Protein AF-A0A3N2QXR4-F1 (afdb_monomer_lite)

Radius of gyration: 21.29 Å; chains: 1; bounding box: 51×40×61 Å

Foldseek 3Di:
DVVVVVVVVVVVVVVVVVVVVPDPDPDDDDDDDDDDDDDDDDDPVVVVVVVVVVVVPPDDPDDQQDLVNLLVLLLVVLVVLQVVCVVVVDQLQPDDVVLLLLVLLLSLLLLCLSCPPRDPDNVSSLVSSLVNSCVRHVDDSVVSVVSVVCCVVDPLSVQSSNLSNVQNNCCVVPVGGDPCSGSNVSSVVPVVD

Structure (mmCIF, N/CA/C/O backbone):
data_AF-A0A3N2QXR4-F1
#
_entry.id   AF-A0A3N2QXR4-F1
#
loop_
_atom_site.group_PDB
_atom_site.id
_atom_site.type_symbol
_atom_site.label_atom_id
_atom_site.label_alt_id
_atom_site.label_comp_id
_atom_site.label_asym_id
_atom_site.label_entity_id
_atom_site.label_seq_id
_atom_site.pdbx_PDB_ins_code
_atom_site.Cartn_x
_atom_site.Cartn_y
_atom_site.Cartn_z
_atom_site.occupancy
_atom_site.B_iso_or_equiv
_atom_site.auth_seq_id
_atom_site.auth_comp_id
_atom_site.auth_asym_id
_atom_site.auth_atom_id
_atom_site.pdbx_PDB_model_num
ATOM 1 N N . MET A 1 1 ? -13.975 7.502 -42.876 1.00 53.41 1 MET A N 1
ATOM 2 C CA . MET A 1 1 ? -13.525 6.921 -41.587 1.00 53.41 1 MET A CA 1
ATOM 3 C C . MET A 1 1 ? -12.293 6.014 -41.746 1.00 53.41 1 MET A C 1
ATOM 5 O O . MET A 1 1 ? -12.058 5.154 -40.914 1.00 53.41 1 MET A O 1
ATOM 9 N N . GLU A 1 2 ? -11.464 6.200 -42.778 1.00 63.47 2 GLU A N 1
ATOM 10 C CA . GLU A 1 2 ? -10.334 5.287 -43.059 1.00 63.47 2 GLU A CA 1
ATOM 11 C C . GLU A 1 2 ? -8.999 5.829 -42.523 1.00 63.47 2 GLU A C 1
ATOM 13 O O . GLU A 1 2 ? -8.090 5.078 -42.179 1.00 63.47 2 GLU A O 1
ATOM 18 N N . ILE A 1 3 ? -8.915 7.152 -42.360 1.00 76.31 3 ILE A N 1
ATOM 19 C CA . ILE A 1 3 ? -7.717 7.861 -41.898 1.00 76.31 3 ILE A CA 1
ATOM 20 C C . ILE A 1 3 ? -7.434 7.553 -40.419 1.00 76.31 3 ILE A C 1
ATOM 22 O O . ILE A 1 3 ? -6.283 7.387 -40.028 1.00 76.31 3 ILE A O 1
ATOM 26 N N . SER A 1 4 ? -8.475 7.407 -39.592 1.00 74.69 4 SER A N 1
ATOM 27 C CA . SER A 1 4 ? -8.327 7.065 -38.172 1.00 74.69 4 SER A CA 1
ATOM 28 C C . SER A 1 4 ? -7.771 5.654 -37.968 1.00 74.69 4 SER A C 1
ATOM 30 O O . SER A 1 4 ? -6.918 5.459 -37.105 1.00 74.69 4 SER A O 1
ATOM 32 N N . LEU A 1 5 ? -8.196 4.689 -38.791 1.00 79.94 5 LEU A N 1
ATOM 33 C CA . LEU A 1 5 ? -7.686 3.317 -38.761 1.00 79.94 5 LEU A CA 1
ATOM 34 C C . LEU A 1 5 ? -6.211 3.269 -39.181 1.00 79.94 5 LEU A C 1
ATOM 36 O O . LEU A 1 5 ? -5.397 2.641 -38.504 1.00 79.94 5 LEU A O 1
ATOM 40 N N . ALA A 1 6 ? -5.853 3.985 -40.252 1.00 84.75 6 ALA A N 1
ATOM 41 C CA . ALA A 1 6 ? -4.475 4.059 -40.732 1.00 84.75 6 ALA A CA 1
ATOM 42 C C . ALA A 1 6 ? -3.525 4.655 -39.677 1.00 84.75 6 ALA A C 1
ATOM 44 O O . ALA A 1 6 ? -2.428 4.135 -39.461 1.00 84.75 6 ALA A O 1
ATOM 45 N N . VAL A 1 7 ? -3.965 5.696 -38.960 1.00 86.94 7 VAL A N 1
ATOM 46 C CA . VAL A 1 7 ? -3.189 6.309 -37.871 1.00 86.94 7 VAL A CA 1
ATOM 47 C C . VAL A 1 7 ? -3.004 5.339 -36.699 1.00 86.94 7 VAL A C 1
ATOM 49 O O . VAL A 1 7 ? -1.901 5.232 -36.163 1.00 86.94 7 VAL A O 1
ATOM 52 N N . LEU A 1 8 ? -4.044 4.587 -36.327 1.00 84.06 8 LEU A N 1
ATOM 53 C CA . LEU A 1 8 ? -3.977 3.606 -35.237 1.00 84.06 8 LEU A CA 1
ATOM 54 C C . LEU A 1 8 ? -3.021 2.450 -35.563 1.00 84.06 8 LEU A C 1
ATOM 56 O O . LEU A 1 8 ? -2.211 2.059 -34.719 1.00 84.06 8 LEU A O 1
ATOM 60 N N . LEU A 1 9 ? -3.057 1.956 -36.804 1.00 83.94 9 LEU A N 1
ATOM 61 C CA . LEU A 1 9 ? -2.146 0.914 -37.283 1.00 83.94 9 LEU A CA 1
ATOM 62 C C . LEU A 1 9 ? -0.692 1.397 -37.314 1.00 83.94 9 LEU A C 1
ATOM 64 O O . LEU A 1 9 ? 0.201 0.680 -36.857 1.00 83.94 9 LEU A O 1
ATOM 68 N N . ALA A 1 10 ? -0.449 2.627 -37.772 1.00 84.00 10 ALA A N 1
ATOM 69 C CA . ALA A 1 10 ? 0.888 3.218 -37.766 1.00 84.00 10 ALA A CA 1
ATOM 70 C C . ALA A 1 10 ? 1.441 3.371 -36.337 1.00 84.00 10 ALA A C 1
ATOM 72 O O . ALA A 1 10 ? 2.611 3.074 -36.080 1.00 84.00 10 ALA A O 1
ATOM 73 N N . LEU A 1 11 ? 0.593 3.771 -35.385 1.00 85.56 11 LEU A N 1
ATOM 74 C CA . LEU A 1 11 ? 0.984 3.963 -33.988 1.00 85.56 11 LEU A CA 1
ATOM 75 C C . LEU A 1 11 ? 1.298 2.627 -33.290 1.00 85.56 11 LEU A C 1
ATOM 77 O O . LEU A 1 11 ? 2.261 2.543 -32.521 1.00 85.56 11 LEU A O 1
ATOM 81 N N . MET A 1 12 ? 0.552 1.566 -33.615 1.00 81.38 12 MET A N 1
ATOM 82 C CA . MET A 1 12 ? 0.829 0.204 -33.141 1.00 81.38 12 MET A CA 1
ATOM 83 C C . MET A 1 12 ? 2.128 -0.361 -33.723 1.00 81.38 12 MET A C 1
ATOM 85 O O . MET A 1 12 ? 2.962 -0.875 -32.972 1.00 81.38 12 MET A O 1
ATOM 89 N N . ALA A 1 13 ? 2.352 -0.203 -35.030 1.00 84.06 13 ALA A N 1
ATOM 90 C CA . ALA A 1 13 ? 3.588 -0.638 -35.679 1.00 84.06 13 ALA A CA 1
ATOM 91 C C . ALA A 1 13 ? 4.817 0.080 -35.096 1.00 84.06 13 ALA A C 1
ATOM 93 O O . ALA A 1 13 ? 5.839 -0.549 -34.814 1.00 84.06 13 ALA A O 1
ATOM 94 N N . TYR A 1 14 ? 4.697 1.382 -34.823 1.00 85.94 14 TYR A N 1
ATOM 95 C CA . TYR A 1 14 ? 5.752 2.165 -34.183 1.00 85.94 14 TYR A CA 1
ATOM 96 C C . TYR A 1 14 ? 6.081 1.659 -32.766 1.00 85.94 14 TYR A C 1
ATOM 98 O O . TYR A 1 14 ? 7.253 1.495 -32.407 1.00 85.94 14 TYR A O 1
ATOM 106 N N . ARG A 1 15 ? 5.060 1.345 -31.956 1.00 78.62 15 ARG A N 1
ATOM 107 C CA . ARG A 1 15 ? 5.236 0.767 -30.609 1.00 78.62 15 ARG A CA 1
ATOM 108 C C . ARG A 1 15 ? 5.886 -0.619 -30.646 1.00 78.62 15 ARG A C 1
ATOM 110 O O . ARG A 1 15 ? 6.789 -0.881 -29.855 1.00 78.62 15 ARG A O 1
ATOM 117 N N . MET A 1 16 ? 5.494 -1.484 -31.580 1.00 78.44 16 MET A N 1
ATOM 118 C CA . MET A 1 16 ? 6.129 -2.797 -31.756 1.00 78.44 16 MET A CA 1
ATOM 119 C C . MET A 1 16 ? 7.592 -2.677 -32.195 1.00 78.44 16 MET A C 1
ATOM 121 O O . MET A 1 16 ? 8.461 -3.360 -31.653 1.00 78.44 16 MET A O 1
ATOM 125 N N . TYR A 1 17 ? 7.888 -1.767 -33.122 1.00 81.56 17 TYR A N 1
ATOM 126 C CA . TYR A 1 17 ? 9.243 -1.552 -33.627 1.00 81.56 17 TYR A CA 1
ATOM 127 C C . TYR A 1 17 ? 10.199 -1.013 -32.552 1.00 81.56 17 TYR A C 1
ATOM 129 O O . TYR A 1 17 ? 11.340 -1.463 -32.427 1.00 81.56 17 TYR A O 1
ATOM 137 N N . THR A 1 18 ? 9.719 -0.077 -31.733 1.00 72.38 18 THR A N 1
ATOM 138 C CA . THR A 1 18 ? 10.477 0.462 -30.593 1.00 72.38 18 THR A CA 1
ATOM 139 C C . THR A 1 18 ? 10.728 -0.597 -29.517 1.00 72.38 18 THR A C 1
ATOM 141 O O . THR A 1 18 ? 11.848 -0.695 -29.017 1.00 72.38 18 THR A O 1
ATOM 144 N N . LEU A 1 19 ? 9.743 -1.452 -29.221 1.00 62.94 19 LEU A N 1
ATOM 145 C CA . LEU A 1 19 ? 9.905 -2.576 -28.289 1.00 62.94 19 LEU A CA 1
ATOM 146 C C . LEU A 1 19 ? 10.890 -3.638 -28.801 1.00 62.94 19 LEU A C 1
ATOM 148 O O . LEU A 1 19 ? 11.679 -4.161 -28.014 1.00 62.94 19 LEU A O 1
ATOM 152 N N . ALA A 1 20 ? 10.890 -3.925 -30.106 1.00 68.00 20 ALA A N 1
ATOM 153 C CA . ALA A 1 20 ? 11.813 -4.883 -30.714 1.00 68.00 20 ALA A CA 1
ATOM 154 C C . ALA A 1 20 ? 13.271 -4.395 -30.676 1.00 68.00 20 ALA A C 1
ATOM 156 O O . ALA A 1 20 ? 14.179 -5.181 -30.413 1.00 68.00 20 ALA A O 1
ATOM 157 N N . ARG A 1 21 ? 13.508 -3.090 -30.870 1.00 63.44 21 ARG A N 1
ATOM 158 C CA . ARG A 1 21 ? 14.860 -2.505 -30.800 1.00 63.44 21 ARG A CA 1
ATOM 159 C C . ARG A 1 21 ? 15.403 -2.358 -29.377 1.00 63.44 21 ARG A C 1
ATOM 161 O O . ARG A 1 21 ? 16.616 -2.306 -29.204 1.00 63.44 21 ARG A O 1
ATOM 168 N N . LEU A 1 22 ? 14.535 -2.307 -28.366 1.00 56.00 22 LEU A N 1
ATOM 169 C CA . LEU A 1 22 ? 14.925 -2.173 -26.956 1.00 56.00 22 LEU A CA 1
ATOM 170 C C . LEU A 1 22 ? 15.213 -3.512 -26.255 1.00 56.00 22 LEU A C 1
ATOM 172 O O . LEU A 1 22 ? 15.551 -3.508 -25.073 1.00 56.00 22 LEU A O 1
ATOM 176 N N . ARG A 1 23 ? 15.132 -4.649 -26.961 1.00 45.97 23 ARG A N 1
ATOM 177 C CA . ARG A 1 23 ? 15.608 -5.950 -26.467 1.00 45.97 23 ARG A CA 1
ATOM 178 C C . ARG A 1 23 ? 16.915 -6.354 -27.163 1.00 45.97 23 ARG A C 1
ATOM 180 O O . ARG A 1 23 ? 16.882 -7.211 -28.045 1.00 45.97 23 ARG A O 1
ATOM 187 N N . PRO A 1 24 ? 18.083 -5.806 -26.783 1.00 46.03 24 PRO A N 1
ATOM 188 C CA . PRO A 1 24 ? 19.325 -6.502 -27.063 1.00 46.03 24 PRO A CA 1
ATOM 189 C C . PRO A 1 24 ? 19.300 -7.831 -26.298 1.00 46.03 24 PRO A C 1
ATOM 191 O O . PRO A 1 24 ? 19.202 -7.874 -25.071 1.00 46.03 24 PRO A O 1
ATOM 194 N N . PHE A 1 25 ? 19.316 -8.909 -27.075 1.00 44.41 25 PHE A N 1
ATOM 195 C CA . PHE A 1 25 ? 19.475 -10.299 -26.667 1.00 44.41 25 PHE A CA 1
ATOM 196 C C . PHE A 1 25 ? 20.562 -10.403 -25.586 1.00 44.41 25 PHE A C 1
ATOM 198 O O . PHE A 1 25 ? 21.741 -10.178 -25.863 1.00 44.41 25 PHE A O 1
ATOM 205 N N . ARG A 1 26 ? 20.184 -10.708 -24.340 1.00 39.56 26 ARG A N 1
ATOM 206 C CA . ARG A 1 26 ? 21.158 -11.029 -23.294 1.00 39.56 26 ARG A CA 1
ATOM 207 C C . ARG A 1 26 ? 21.341 -12.538 -23.292 1.00 39.56 26 ARG A C 1
ATOM 209 O O . ARG A 1 26 ? 20.518 -13.281 -22.767 1.00 39.56 26 ARG A O 1
ATOM 216 N N . SER A 1 27 ? 22.393 -12.941 -23.992 1.00 38.53 27 SER A N 1
ATOM 217 C CA . SER A 1 27 ? 22.832 -14.311 -24.193 1.00 38.53 27 SER A CA 1
ATOM 218 C C . SER A 1 27 ? 23.030 -15.067 -22.882 1.00 38.53 27 SER A C 1
ATOM 220 O O . SER A 1 27 ? 23.567 -14.545 -21.906 1.00 38.53 27 SER A O 1
ATOM 222 N N . THR A 1 28 ? 22.597 -16.322 -22.929 1.00 48.00 28 THR A N 1
ATOM 223 C CA . THR A 1 28 ? 22.905 -17.462 -22.068 1.00 48.00 28 THR A CA 1
ATOM 224 C C . THR A 1 28 ? 24.301 -17.391 -21.441 1.00 48.00 28 THR A C 1
ATOM 226 O O . THR A 1 28 ? 25.295 -17.342 -22.162 1.00 48.00 28 THR A O 1
ATOM 229 N N . SER A 1 29 ? 24.387 -17.457 -20.109 1.00 37.06 29 SER A N 1
ATOM 230 C CA . SER A 1 29 ? 25.634 -17.779 -19.407 1.00 37.06 29 SER A CA 1
ATOM 231 C C . SER A 1 29 ? 25.517 -19.175 -18.815 1.00 37.06 29 SER A C 1
ATOM 233 O O . SER A 1 29 ? 24.606 -19.451 -18.036 1.00 37.06 29 SER A O 1
ATOM 235 N N . ALA A 1 30 ? 26.442 -20.037 -19.227 1.00 36.53 30 ALA A N 1
ATOM 236 C CA . ALA A 1 30 ? 26.610 -21.405 -18.773 1.00 36.53 30 ALA A CA 1
ATOM 237 C C . ALA A 1 30 ? 26.889 -21.478 -17.263 1.00 36.53 30 ALA A C 1
ATOM 239 O O . ALA A 1 30 ? 27.565 -20.620 -16.695 1.00 36.53 30 ALA A O 1
ATOM 240 N N . PHE A 1 31 ? 26.374 -22.535 -16.641 1.00 35.88 31 PHE A N 1
ATOM 241 C CA . PHE A 1 31 ? 26.586 -22.909 -15.249 1.00 35.88 31 PHE A CA 1
ATOM 242 C C . PHE A 1 31 ? 27.345 -24.235 -15.218 1.00 35.88 31 PHE A C 1
ATOM 244 O O . PHE A 1 31 ? 26.881 -25.169 -15.861 1.0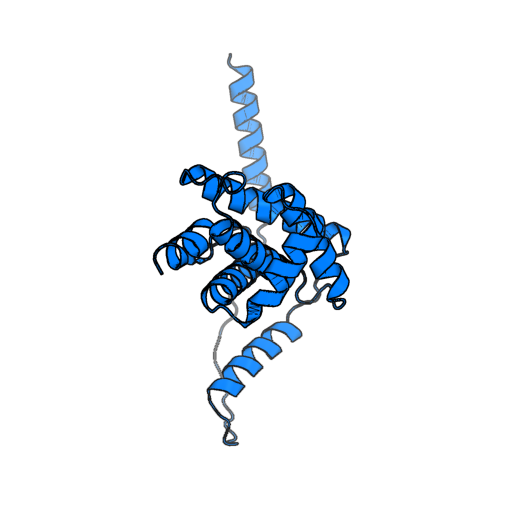0 35.88 31 PHE A O 1
ATOM 251 N N . THR A 1 32 ? 28.455 -24.315 -14.473 1.00 36.59 32 THR A N 1
ATOM 252 C CA . THR A 1 32 ? 28.943 -25.521 -13.756 1.00 36.59 32 THR A CA 1
ATOM 253 C C . THR A 1 32 ? 30.141 -25.158 -12.846 1.00 36.59 32 THR A C 1
ATOM 255 O O . THR A 1 32 ? 30.751 -24.114 -13.072 1.00 36.59 32 THR A O 1
ATOM 258 N N . PRO A 1 33 ? 30.446 -25.940 -11.785 1.00 59.62 33 PRO A N 1
ATOM 259 C CA . PRO A 1 33 ? 30.520 -25.436 -10.409 1.00 59.62 33 PRO A CA 1
ATOM 260 C C . PRO A 1 33 ? 31.888 -25.640 -9.724 1.00 59.62 33 PRO A C 1
ATOM 262 O O . PRO A 1 33 ? 32.739 -26.363 -10.230 1.00 59.62 33 PRO A O 1
ATOM 265 N N . ALA A 1 34 ? 32.063 -25.078 -8.521 1.00 32.38 34 ALA A N 1
ATOM 266 C CA . ALA A 1 34 ? 32.995 -25.611 -7.523 1.00 32.38 34 ALA A CA 1
ATOM 267 C C . ALA A 1 34 ? 32.572 -25.215 -6.097 1.00 32.38 34 ALA A C 1
ATOM 269 O O . ALA A 1 34 ? 32.422 -24.042 -5.765 1.00 32.38 34 ALA A O 1
ATOM 270 N N . SER A 1 35 ? 32.367 -26.246 -5.287 1.00 41.47 35 SER A N 1
ATOM 271 C CA . SER A 1 35 ? 32.039 -26.282 -3.865 1.00 41.47 35 SER A CA 1
ATOM 272 C C . SER A 1 35 ? 33.265 -26.057 -2.978 1.00 41.47 35 SER A C 1
ATOM 274 O O . SER A 1 35 ? 34.291 -26.686 -3.221 1.00 41.47 35 SER A O 1
ATOM 276 N N . VAL A 1 36 ? 33.122 -25.291 -1.889 1.00 37.19 36 VAL A N 1
ATOM 277 C CA . VAL A 1 36 ? 33.859 -25.539 -0.637 1.00 37.19 36 VAL A CA 1
ATOM 278 C C . VAL A 1 36 ? 32.924 -25.281 0.541 1.00 37.19 36 VAL A C 1
ATOM 280 O O . VAL A 1 36 ? 32.490 -24.160 0.794 1.00 37.19 36 VAL A O 1
ATOM 283 N N . GLU A 1 37 ? 32.616 -26.372 1.223 1.00 40.16 37 GLU A N 1
ATOM 284 C CA . GLU A 1 37 ? 31.912 -26.472 2.490 1.00 40.16 37 GLU A CA 1
ATOM 285 C C . GLU A 1 37 ? 32.909 -26.162 3.619 1.00 40.16 37 GLU A C 1
ATOM 287 O O . GLU A 1 37 ? 33.974 -26.777 3.695 1.00 40.16 37 GLU A O 1
ATOM 292 N N . LEU A 1 38 ? 32.589 -25.210 4.499 1.00 34.94 38 LEU A N 1
ATOM 293 C CA . LEU A 1 38 ? 33.219 -25.133 5.815 1.00 34.94 38 LEU A CA 1
ATOM 294 C C . LEU A 1 38 ? 32.142 -24.845 6.859 1.00 34.94 38 LEU A C 1
ATOM 296 O O . LEU A 1 38 ? 31.578 -23.755 6.931 1.00 34.94 38 LEU A O 1
ATOM 300 N N . ALA A 1 39 ? 31.841 -25.887 7.628 1.00 41.41 39 ALA A N 1
ATOM 301 C CA . ALA A 1 39 ? 30.820 -25.923 8.653 1.00 41.41 39 ALA A CA 1
ATOM 302 C C . ALA A 1 39 ? 31.100 -24.918 9.782 1.00 41.41 39 ALA A C 1
ATOM 304 O O . ALA A 1 39 ? 32.097 -25.020 10.498 1.00 41.41 39 ALA A O 1
ATOM 305 N N . ALA A 1 40 ? 30.155 -24.007 9.997 1.00 36.72 40 ALA A N 1
ATOM 306 C CA . ALA A 1 40 ? 29.928 -23.361 11.280 1.00 36.72 40 ALA A CA 1
ATOM 307 C C . ALA A 1 40 ? 28.417 -23.377 11.522 1.00 36.72 40 ALA A C 1
ATOM 309 O O . ALA A 1 40 ? 27.654 -22.799 10.754 1.00 36.72 40 ALA A O 1
ATOM 310 N N . ALA A 1 41 ? 27.994 -24.109 12.553 1.00 49.72 41 ALA A N 1
ATOM 311 C CA . ALA A 1 41 ? 26.598 -24.302 12.918 1.00 49.72 41 ALA A CA 1
ATOM 312 C C . ALA A 1 41 ? 25.848 -22.962 12.974 1.00 49.72 41 ALA A C 1
ATOM 314 O O . ALA A 1 41 ? 26.167 -22.103 13.799 1.00 49.72 41 ALA A O 1
ATOM 315 N N . SER A 1 42 ? 24.858 -22.776 12.100 1.00 38.56 42 SER A N 1
ATOM 316 C CA . SER A 1 42 ? 24.035 -21.574 12.102 1.00 38.56 42 SER A CA 1
ATOM 317 C C . SER A 1 42 ? 22.579 -21.907 11.765 1.00 38.56 42 SER A C 1
ATOM 319 O O . SER A 1 42 ? 22.274 -22.815 10.999 1.00 38.56 42 SER A O 1
ATOM 321 N N . PHE A 1 43 ? 21.668 -21.269 12.496 1.00 45.06 43 PHE A N 1
ATOM 322 C CA . PHE A 1 43 ? 20.251 -21.609 12.543 1.00 45.06 43 PHE A CA 1
ATOM 323 C C . PHE A 1 43 ? 19.551 -21.276 11.208 1.00 45.06 43 PHE A C 1
ATOM 325 O O . PHE A 1 43 ? 19.752 -20.174 10.689 1.00 45.06 43 PHE A O 1
ATOM 332 N N . PRO A 1 44 ? 18.636 -22.129 10.702 1.00 49.53 44 PRO A N 1
ATOM 333 C CA . PRO A 1 44 ? 18.035 -21.975 9.368 1.00 49.53 44 PRO A CA 1
ATOM 334 C C . PRO A 1 44 ? 17.211 -20.684 9.187 1.00 49.53 44 PRO A C 1
ATOM 336 O O . PRO A 1 44 ? 17.030 -20.207 8.070 1.00 49.53 44 PRO A O 1
ATOM 339 N N . ALA A 1 45 ? 16.749 -20.062 10.277 1.00 48.88 45 ALA A N 1
ATOM 340 C CA . ALA A 1 45 ? 16.054 -18.773 10.234 1.00 48.88 45 ALA A CA 1
ATOM 341 C C . ALA A 1 45 ? 17.003 -17.569 10.028 1.00 48.88 45 ALA A C 1
ATOM 343 O O . ALA A 1 45 ? 16.612 -16.550 9.455 1.00 48.88 45 ALA A O 1
ATOM 344 N N . ALA A 1 46 ? 18.260 -17.673 10.470 1.00 50.41 46 ALA A N 1
ATOM 345 C CA . ALA A 1 46 ? 19.236 -16.589 10.376 1.00 50.41 46 ALA A CA 1
ATOM 346 C C . ALA A 1 46 ? 19.904 -16.534 8.991 1.00 50.41 46 ALA A C 1
ATOM 348 O O . ALA A 1 46 ? 20.133 -15.442 8.467 1.00 50.41 46 ALA A O 1
ATOM 349 N N . GLU A 1 47 ? 20.146 -17.688 8.362 1.00 46.94 47 GLU A N 1
ATOM 350 C CA . GLU A 1 47 ? 20.695 -17.775 6.999 1.00 46.94 47 GLU A CA 1
ATOM 351 C C . GLU A 1 47 ? 19.712 -17.267 5.941 1.00 46.94 47 GLU A C 1
ATOM 353 O O . GLU A 1 47 ? 20.100 -16.460 5.098 1.00 46.94 47 GLU A O 1
ATOM 358 N N . ALA A 1 48 ? 18.419 -17.596 6.053 1.00 54.34 48 ALA A N 1
ATOM 359 C CA . ALA A 1 48 ? 17.391 -17.065 5.151 1.00 54.34 48 ALA A CA 1
ATOM 360 C C . ALA A 1 48 ? 17.316 -15.524 5.183 1.00 54.34 48 ALA A C 1
ATOM 362 O O . ALA A 1 48 ? 17.109 -14.874 4.155 1.00 54.34 48 ALA A O 1
ATOM 363 N N . THR A 1 49 ? 17.545 -14.930 6.359 1.00 55.97 49 THR A N 1
ATOM 364 C CA . THR A 1 49 ? 17.557 -13.472 6.547 1.00 55.97 49 THR A CA 1
ATOM 365 C C . THR A 1 49 ? 18.849 -12.846 6.006 1.00 55.97 49 THR A C 1
ATOM 367 O O . THR A 1 49 ? 18.823 -11.760 5.422 1.00 55.97 49 THR A O 1
ATOM 370 N N . ARG A 1 50 ? 19.988 -13.539 6.139 1.00 50.25 50 ARG A N 1
ATOM 371 C CA . ARG A 1 50 ? 21.303 -13.076 5.669 1.00 50.25 50 ARG A CA 1
ATOM 372 C C . ARG A 1 50 ? 21.442 -13.148 4.147 1.00 50.25 50 ARG A C 1
ATOM 374 O O . ARG A 1 50 ? 21.953 -12.198 3.555 1.00 50.25 50 ARG A O 1
ATOM 381 N N . ASP A 1 51 ? 20.908 -14.190 3.517 1.00 47.00 51 ASP A N 1
ATOM 382 C CA . ASP A 1 51 ? 20.878 -14.336 2.056 1.00 47.00 51 ASP A CA 1
ATOM 383 C C . ASP A 1 51 ? 19.886 -13.377 1.386 1.00 47.00 51 ASP A C 1
ATOM 385 O O . ASP A 1 51 ? 20.100 -12.948 0.247 1.00 47.00 51 ASP A O 1
ATOM 389 N N . ALA A 1 52 ? 18.813 -12.990 2.085 1.00 56.31 52 ALA A N 1
ATOM 390 C CA . ALA A 1 52 ? 17.961 -11.880 1.664 1.00 56.31 52 ALA A CA 1
ATOM 391 C C . ALA A 1 52 ? 18.729 -10.547 1.737 1.00 56.31 52 ALA A C 1
ATOM 393 O O . ALA A 1 52 ? 18.714 -9.768 0.784 1.00 56.31 52 ALA A O 1
ATOM 394 N N . TYR A 1 53 ? 19.485 -10.317 2.814 1.00 51.84 53 TYR A N 1
ATOM 395 C CA . TYR A 1 53 ? 20.266 -9.093 3.011 1.00 51.84 53 TYR A CA 1
ATOM 396 C C . TYR A 1 53 ? 21.455 -8.963 2.036 1.00 51.84 53 TYR A C 1
ATOM 398 O O . TYR A 1 53 ? 21.745 -7.868 1.550 1.00 51.84 53 TYR A O 1
ATOM 406 N N . GLN A 1 54 ? 22.134 -10.064 1.694 1.00 48.06 54 GLN A N 1
ATOM 407 C CA . GLN A 1 54 ? 23.270 -10.058 0.758 1.00 48.06 54 GLN A CA 1
ATOM 408 C C . GLN A 1 54 ? 22.845 -9.928 -0.712 1.00 48.06 54 GLN A C 1
ATOM 410 O O . GLN A 1 54 ? 23.534 -9.268 -1.494 1.00 48.06 54 GLN A O 1
ATOM 415 N N . ARG A 1 55 ? 21.671 -10.450 -1.094 1.00 54.53 55 ARG A N 1
ATOM 416 C CA . ARG A 1 55 ? 21.092 -10.179 -2.425 1.00 54.53 55 ARG A CA 1
ATOM 417 C C . ARG A 1 55 ? 20.678 -8.713 -2.605 1.00 54.53 55 ARG A C 1
ATOM 419 O O . ARG A 1 55 ? 20.702 -8.213 -3.729 1.00 54.53 55 ARG A O 1
ATOM 426 N N . VAL A 1 56 ? 20.373 -8.003 -1.517 1.00 54.91 56 VAL A N 1
ATOM 427 C CA . VAL A 1 56 ? 20.053 -6.564 -1.523 1.00 54.91 56 VAL A CA 1
ATOM 428 C C . VAL A 1 56 ? 21.299 -5.690 -1.717 1.00 54.91 56 VAL A C 1
ATOM 430 O O . VAL A 1 56 ? 21.220 -4.658 -2.384 1.00 54.91 56 VAL A O 1
ATOM 433 N N . THR A 1 57 ? 22.462 -6.090 -1.196 1.00 47.84 57 THR A N 1
ATOM 434 C CA . THR A 1 57 ? 23.677 -5.254 -1.232 1.00 47.84 57 THR A CA 1
ATOM 435 C C . THR A 1 57 ? 24.519 -5.413 -2.500 1.00 47.84 57 THR A C 1
ATOM 437 O O . THR A 1 57 ? 25.167 -4.451 -2.907 1.00 47.84 57 THR A O 1
ATOM 440 N N . ALA A 1 58 ? 24.488 -6.570 -3.170 1.00 44.56 58 ALA A N 1
ATOM 441 C CA . ALA A 1 58 ? 25.362 -6.833 -4.321 1.00 44.56 58 ALA A CA 1
ATOM 442 C C . ALA A 1 58 ? 24.832 -6.326 -5.685 1.00 44.56 58 ALA A C 1
ATOM 444 O O . ALA A 1 58 ? 25.589 -6.268 -6.651 1.00 44.56 58 ALA A O 1
ATOM 445 N N . GLY A 1 59 ? 23.547 -5.959 -5.799 1.00 45.47 59 GLY A N 1
ATOM 446 C CA . GLY A 1 59 ? 22.896 -5.765 -7.106 1.00 45.47 59 GLY A CA 1
ATOM 447 C C . GLY A 1 59 ? 22.490 -4.342 -7.503 1.00 45.47 59 GLY A C 1
ATOM 448 O O . GLY A 1 59 ? 21.997 -4.158 -8.615 1.00 45.47 59 GLY A O 1
ATOM 449 N N . GLN A 1 60 ? 22.622 -3.329 -6.644 1.00 45.78 60 GLN A N 1
ATOM 450 C CA . GLN A 1 60 ? 21.909 -2.063 -6.865 1.00 45.78 60 GLN A CA 1
ATOM 451 C C . GLN A 1 60 ? 22.815 -0.834 -6.890 1.00 45.78 60 GLN A C 1
ATOM 453 O O . GLN A 1 60 ? 22.843 -0.025 -5.969 1.00 45.78 60 GLN A O 1
ATOM 458 N N . SER A 1 61 ? 23.400 -0.586 -8.063 1.00 42.06 61 SER A N 1
ATOM 459 C CA . SER A 1 61 ? 23.552 0.790 -8.552 1.00 42.06 61 SER A CA 1
ATOM 460 C C . SER A 1 61 ? 22.159 1.338 -8.918 1.00 42.06 61 SER A C 1
ATOM 462 O O . SER A 1 61 ? 21.831 1.555 -10.085 1.00 42.06 61 SER A O 1
ATOM 464 N N . ARG A 1 62 ? 21.262 1.461 -7.927 1.00 53.00 62 ARG A N 1
ATOM 465 C CA . ARG A 1 62 ? 19.950 2.087 -8.115 1.00 53.00 62 ARG A CA 1
ATOM 466 C C . ARG A 1 62 ? 20.067 3.566 -7.770 1.00 53.00 62 ARG A C 1
ATOM 468 O O . ARG A 1 62 ? 20.405 3.948 -6.653 1.00 53.00 62 ARG A O 1
ATOM 475 N N . LYS A 1 63 ? 19.779 4.387 -8.777 1.00 52.47 63 LYS A N 1
ATOM 476 C CA . LYS A 1 63 ? 19.559 5.837 -8.720 1.00 52.47 63 LYS A CA 1
ATOM 477 C C . LYS A 1 63 ? 18.863 6.212 -7.399 1.00 52.47 63 LYS A C 1
ATOM 479 O O . LYS A 1 63 ? 17.803 5.668 -7.112 1.00 52.47 63 LYS A O 1
ATOM 484 N N . ARG A 1 64 ? 19.444 7.120 -6.599 1.00 54.03 64 ARG A N 1
ATOM 485 C CA . ARG A 1 64 ? 18.794 7.654 -5.384 1.00 54.03 64 ARG A CA 1
ATOM 486 C C . ARG A 1 64 ? 17.422 8.228 -5.759 1.00 54.03 64 ARG A C 1
ATOM 488 O O . ARG A 1 64 ? 17.361 9.284 -6.389 1.00 54.03 64 ARG A O 1
ATOM 495 N N . VAL A 1 65 ? 16.347 7.540 -5.383 1.00 58.44 65 VAL A N 1
ATOM 496 C CA . VAL A 1 65 ? 14.967 8.026 -5.513 1.00 58.44 65 VAL A CA 1
ATOM 497 C C . VAL A 1 65 ? 14.799 9.196 -4.536 1.00 58.44 65 VAL A C 1
ATOM 499 O O . VAL A 1 65 ? 15.104 9.071 -3.350 1.00 58.44 65 VAL A O 1
ATOM 502 N N . ARG A 1 66 ? 14.404 10.374 -5.036 1.00 61.22 66 ARG A N 1
ATOM 503 C CA . ARG A 1 66 ? 14.133 11.558 -4.194 1.00 61.22 66 ARG A CA 1
ATOM 504 C C . ARG A 1 66 ? 12.787 11.383 -3.475 1.00 61.22 66 ARG A C 1
ATOM 506 O O . ARG A 1 66 ? 11.913 10.702 -3.988 1.00 61.22 66 ARG A O 1
ATOM 513 N N . ALA A 1 67 ? 12.569 12.048 -2.339 1.00 59.94 67 ALA A N 1
ATOM 514 C CA . ALA A 1 67 ? 11.301 11.959 -1.594 1.00 59.94 67 ALA A CA 1
ATOM 515 C C . ALA A 1 67 ? 10.050 12.277 -2.453 1.00 59.94 67 ALA A C 1
ATOM 517 O O . ALA A 1 67 ? 9.041 11.588 -2.350 1.00 59.94 67 ALA A O 1
ATOM 518 N N . ASN A 1 68 ? 10.132 13.243 -3.378 1.00 62.38 68 ASN A N 1
ATOM 519 C CA . ASN A 1 68 ? 9.035 13.537 -4.318 1.00 62.38 68 ASN A CA 1
ATOM 520 C C . ASN A 1 68 ? 8.739 12.375 -5.282 1.00 62.38 68 ASN A C 1
ATOM 522 O O . ASN A 1 68 ? 7.605 12.193 -5.718 1.00 62.38 68 ASN A O 1
ATOM 526 N N . ASP A 1 69 ? 9.756 11.583 -5.608 1.00 83.31 69 ASP A N 1
ATOM 527 C CA . ASP A 1 69 ? 9.631 10.391 -6.441 1.00 83.31 69 ASP A CA 1
ATOM 528 C C . ASP A 1 69 ? 8.988 9.245 -5.632 1.00 83.31 69 ASP A C 1
ATOM 530 O O . ASP A 1 69 ? 8.140 8.539 -6.163 1.00 83.31 69 ASP A O 1
ATOM 534 N N . LEU A 1 70 ? 9.245 9.147 -4.315 1.00 87.88 70 LEU A N 1
ATOM 535 C CA . LEU A 1 70 ? 8.523 8.222 -3.424 1.00 87.88 70 LEU A CA 1
ATOM 536 C C . LEU A 1 70 ? 7.023 8.533 -3.365 1.00 87.88 70 LEU A C 1
ATOM 538 O O . LEU A 1 70 ? 6.215 7.636 -3.582 1.00 87.88 70 LEU A O 1
ATOM 542 N N . VAL A 1 71 ? 6.643 9.792 -3.115 1.00 90.06 71 VAL A N 1
ATOM 543 C CA . VAL A 1 71 ? 5.222 10.194 -3.089 1.00 90.06 71 VAL A CA 1
ATOM 544 C C . VAL A 1 71 ? 4.556 9.888 -4.430 1.00 90.06 71 VAL A C 1
ATOM 546 O O . VAL A 1 71 ? 3.461 9.335 -4.465 1.00 90.06 71 VAL A O 1
ATOM 549 N N . THR A 1 72 ? 5.238 10.186 -5.539 1.00 91.06 72 THR A N 1
ATOM 550 C CA . THR A 1 72 ? 4.723 9.915 -6.889 1.00 91.06 72 THR A CA 1
ATOM 551 C C . THR A 1 72 ? 4.540 8.416 -7.129 1.00 91.06 72 THR A C 1
ATOM 553 O O . THR A 1 72 ? 3.481 7.989 -7.585 1.00 91.06 72 THR A O 1
ATOM 556 N N . GLN A 1 73 ? 5.538 7.596 -6.793 1.00 91.56 73 GLN A N 1
ATOM 557 C CA . GLN A 1 73 ? 5.462 6.141 -6.932 1.00 91.56 73 GLN A CA 1
ATOM 558 C C . GLN A 1 73 ? 4.363 5.546 -6.056 1.00 91.56 73 GLN A C 1
ATOM 560 O O . GLN A 1 73 ? 3.601 4.706 -6.532 1.00 91.56 73 GLN A O 1
ATOM 565 N N . LEU A 1 74 ? 4.244 6.015 -4.814 1.00 93.25 74 LEU A N 1
ATOM 566 C CA . LEU A 1 74 ? 3.210 5.570 -3.892 1.00 93.25 74 LEU A CA 1
ATOM 567 C C . LEU A 1 74 ? 1.817 5.971 -4.381 1.00 93.25 74 LEU A C 1
ATOM 569 O O . LEU A 1 74 ? 0.893 5.175 -4.268 1.00 93.25 74 LEU A O 1
ATOM 573 N N . HIS A 1 75 ? 1.668 7.154 -4.979 1.00 93.56 75 HIS A N 1
ATOM 574 C CA . HIS A 1 75 ? 0.408 7.591 -5.577 1.00 93.56 75 HIS A CA 1
ATOM 575 C C . HIS A 1 75 ? 0.022 6.743 -6.800 1.00 93.56 75 HIS A C 1
ATOM 577 O O . HIS A 1 75 ? -1.135 6.361 -6.954 1.00 93.56 75 HIS A O 1
ATOM 583 N N . ILE A 1 76 ? 0.985 6.387 -7.658 1.00 93.44 76 ILE A N 1
ATOM 584 C CA . ILE A 1 76 ? 0.732 5.472 -8.783 1.00 93.44 76 ILE A CA 1
ATOM 585 C C . ILE A 1 76 ? 0.311 4.102 -8.247 1.00 93.44 76 ILE A C 1
ATOM 587 O O . ILE A 1 76 ? -0.712 3.562 -8.665 1.00 93.44 76 ILE A O 1
ATOM 591 N N . PHE A 1 77 ? 1.068 3.560 -7.296 1.00 94.62 77 PHE A N 1
ATOM 592 C CA . PHE A 1 77 ? 0.773 2.274 -6.680 1.00 94.62 77 PHE A CA 1
ATOM 593 C C . PHE A 1 77 ? -0.616 2.265 -6.025 1.00 94.62 77 PHE A C 1
ATOM 595 O O . PHE A 1 77 ? -1.422 1.375 -6.303 1.00 94.62 77 PHE A O 1
ATOM 602 N N . SER A 1 78 ? -0.940 3.286 -5.228 1.00 93.88 78 SER A N 1
ATOM 603 C CA . SER A 1 78 ? -2.244 3.396 -4.579 1.00 93.88 78 SER A CA 1
ATOM 604 C C . SER A 1 78 ? -3.372 3.553 -5.591 1.00 93.88 78 SER A C 1
ATOM 606 O O . SER A 1 78 ? -4.405 2.913 -5.432 1.00 93.88 78 SER A O 1
ATOM 608 N N . SER A 1 79 ? -3.177 4.304 -6.678 1.00 93.50 79 SER A N 1
ATOM 609 C CA . SER A 1 79 ? -4.192 4.445 -7.727 1.00 93.50 79 SER A CA 1
ATOM 610 C C . SER A 1 79 ? -4.550 3.103 -8.380 1.00 93.50 79 SER A C 1
ATOM 612 O O . SER A 1 79 ? -5.729 2.836 -8.619 1.00 93.50 79 SER A O 1
ATOM 614 N N . ILE A 1 80 ? -3.559 2.231 -8.599 1.00 93.38 80 ILE A N 1
ATOM 615 C CA . ILE A 1 80 ? -3.754 0.884 -9.149 1.00 93.38 80 ILE A CA 1
ATOM 616 C C . ILE A 1 80 ? -4.528 0.027 -8.148 1.00 93.38 80 ILE A C 1
ATOM 618 O O . ILE A 1 80 ? -5.567 -0.525 -8.498 1.00 93.38 80 ILE A O 1
ATOM 622 N N . GLN A 1 81 ? -4.071 -0.023 -6.894 1.00 95.06 81 GLN A N 1
ATOM 623 C CA . GLN A 1 81 ? -4.702 -0.837 -5.852 1.00 95.06 81 GLN A CA 1
ATOM 624 C C . GLN A 1 81 ? -6.132 -0.381 -5.539 1.00 95.06 81 GLN A C 1
ATOM 626 O O . GLN A 1 81 ? -7.033 -1.200 -5.413 1.00 95.06 81 GLN A O 1
ATOM 631 N N . LEU A 1 82 ? -6.389 0.926 -5.484 1.00 93.56 82 LEU A N 1
ATOM 632 C CA . LEU A 1 82 ? -7.740 1.457 -5.298 1.00 93.56 82 LEU A CA 1
ATOM 633 C C . LEU A 1 82 ? -8.647 1.152 -6.492 1.00 93.56 82 LEU A C 1
ATOM 635 O O . LEU A 1 82 ? -9.845 0.952 -6.312 1.00 93.56 82 LEU A O 1
ATOM 639 N N . THR A 1 83 ? -8.102 1.146 -7.709 1.00 93.31 83 THR A N 1
ATOM 640 C CA . THR A 1 83 ? -8.869 0.774 -8.905 1.00 93.31 83 THR A CA 1
ATOM 641 C C . THR A 1 83 ? -9.239 -0.701 -8.876 1.00 93.31 83 THR A C 1
ATOM 643 O O . THR A 1 83 ? -10.390 -1.025 -9.147 1.00 93.31 83 THR A O 1
ATOM 646 N N . ASP A 1 84 ? -8.308 -1.564 -8.480 1.00 92.38 84 ASP A N 1
ATOM 647 C CA . ASP A 1 84 ? -8.545 -2.996 -8.302 1.00 92.38 84 ASP A CA 1
ATOM 648 C C . ASP A 1 84 ? 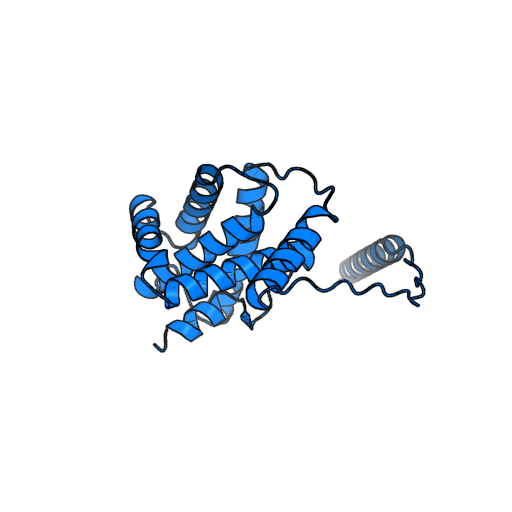-9.612 -3.276 -7.232 1.00 92.38 84 ASP A C 1
ATOM 650 O O . ASP A 1 84 ? -10.587 -3.985 -7.474 1.00 92.38 84 ASP A O 1
ATOM 654 N N . VAL A 1 85 ? -9.517 -2.619 -6.077 1.00 91.81 85 VAL A N 1
ATOM 655 C CA . VAL A 1 85 ? -10.510 -2.748 -5.001 1.00 91.81 85 VAL A CA 1
ATOM 656 C C . VAL A 1 85 ? -11.904 -2.283 -5.452 1.00 91.81 85 VAL A C 1
ATOM 658 O O . VAL A 1 85 ? -12.895 -2.959 -5.174 1.00 91.81 85 VAL A O 1
ATOM 661 N N . ARG A 1 86 ? -11.988 -1.187 -6.222 1.00 93.19 86 ARG A N 1
ATOM 662 C CA . ARG A 1 86 ? -13.255 -0.728 -6.822 1.00 93.19 86 ARG A CA 1
ATOM 663 C C . ARG A 1 86 ? -13.788 -1.686 -7.883 1.00 93.19 86 ARG A C 1
ATOM 665 O O . ARG A 1 86 ? -15.000 -1.855 -7.973 1.00 93.19 86 ARG A O 1
ATOM 672 N N . HIS A 1 87 ? -12.915 -2.306 -8.675 1.00 92.12 87 HIS A N 1
ATOM 673 C CA . HIS A 1 87 ? -13.309 -3.313 -9.661 1.00 92.12 87 HIS A CA 1
ATOM 674 C C . HIS A 1 87 ? -13.979 -4.521 -8.987 1.00 92.12 87 HIS A C 1
ATOM 676 O O . HIS A 1 87 ? -14.931 -5.080 -9.524 1.00 92.12 87 HIS A O 1
ATOM 682 N N . HIS A 1 88 ? -13.553 -4.854 -7.769 1.00 89.19 88 HIS A N 1
ATOM 683 C CA . HIS A 1 88 ? -14.172 -5.879 -6.928 1.00 89.19 88 HIS A CA 1
ATOM 684 C C . HIS A 1 88 ? -15.370 -5.373 -6.095 1.00 89.19 88 HIS A C 1
ATOM 686 O O . HIS A 1 88 ? -15.867 -6.086 -5.227 1.00 89.19 88 HIS A O 1
ATOM 692 N N . GLY A 1 89 ? -15.860 -4.154 -6.349 1.00 88.44 89 GLY A N 1
ATOM 693 C CA . GLY A 1 89 ? -17.070 -3.609 -5.725 1.00 88.44 89 GLY A CA 1
ATOM 694 C C . GLY A 1 89 ? -16.880 -3.020 -4.324 1.00 88.44 89 GLY A C 1
ATOM 695 O O . GLY A 1 89 ? -17.870 -2.685 -3.676 1.00 88.44 89 GLY A O 1
ATOM 696 N N . LEU A 1 90 ? -15.641 -2.863 -3.848 1.00 88.00 90 LEU A N 1
ATOM 697 C CA . LEU A 1 90 ? -15.356 -2.262 -2.546 1.00 88.00 90 LEU A CA 1
ATOM 698 C C . LEU A 1 90 ? -14.922 -0.795 -2.708 1.00 88.00 90 LEU A C 1
ATOM 700 O O . LEU A 1 90 ? -13.978 -0.473 -3.430 1.00 88.00 90 LEU A O 1
ATOM 704 N N . THR A 1 91 ? -15.585 0.115 -1.994 1.00 89.69 91 THR A N 1
ATOM 705 C CA . THR A 1 91 ? -15.232 1.544 -1.974 1.00 89.69 91 THR A CA 1
ATOM 706 C C . THR A 1 91 ? -14.652 1.910 -0.614 1.00 89.69 91 THR A C 1
ATOM 708 O O . THR A 1 91 ? -15.380 2.064 0.360 1.00 89.69 91 THR A O 1
ATOM 711 N N . LEU A 1 92 ? -13.328 2.079 -0.533 1.00 87.12 92 LEU A N 1
ATOM 712 C CA . LEU A 1 92 ? -12.641 2.299 0.751 1.00 87.12 92 LEU A CA 1
ATOM 713 C C . LEU A 1 92 ? -12.952 3.638 1.426 1.00 87.12 92 LEU A C 1
ATOM 715 O O . LEU A 1 92 ? -12.773 3.754 2.635 1.00 87.12 92 LEU A O 1
ATOM 719 N N . ARG A 1 93 ? -13.432 4.636 0.678 1.00 87.81 93 ARG A N 1
ATOM 720 C CA . ARG A 1 93 ? -13.841 5.933 1.242 1.00 87.81 93 ARG A CA 1
ATOM 721 C C . ARG A 1 93 ? -15.076 5.815 2.132 1.00 87.81 93 ARG A C 1
ATOM 723 O O . ARG A 1 93 ? -15.106 6.427 3.195 1.00 87.81 93 ARG A O 1
ATOM 730 N N . ASP A 1 94 ? -16.013 4.952 1.758 1.00 87.25 94 ASP A N 1
ATOM 731 C CA . ASP A 1 94 ? -17.268 4.728 2.487 1.00 87.25 94 ASP A CA 1
ATOM 732 C C . ASP A 1 94 ? -17.213 3.469 3.370 1.00 87.25 94 ASP A C 1
ATOM 734 O O . ASP A 1 94 ? -18.195 3.087 4.002 1.00 87.25 94 ASP A O 1
ATOM 738 N N . ALA A 1 95 ? -16.058 2.798 3.408 1.00 87.62 95 ALA A N 1
ATOM 739 C CA . ALA A 1 95 ? -15.877 1.563 4.152 1.00 87.62 95 ALA A CA 1
ATOM 740 C C . ALA A 1 95 ? -15.831 1.787 5.672 1.00 87.62 95 ALA A C 1
ATOM 742 O O . ALA A 1 95 ? -15.484 2.864 6.168 1.00 87.62 95 ALA A O 1
ATOM 743 N N . ALA A 1 96 ? -16.122 0.712 6.409 1.00 89.19 96 ALA A N 1
ATOM 744 C CA . ALA A 1 96 ? -16.020 0.662 7.862 1.00 89.19 96 ALA A CA 1
ATOM 745 C C . ALA A 1 96 ? -14.615 1.071 8.360 1.00 89.19 96 ALA A C 1
ATOM 747 O O . ALA A 1 96 ? -13.613 0.809 7.681 1.00 89.19 96 ALA A O 1
ATOM 748 N N . PRO A 1 97 ? -14.504 1.657 9.568 1.00 87.81 97 PRO A N 1
ATOM 749 C CA . PRO A 1 97 ? -13.228 2.131 10.110 1.00 87.81 97 PRO A CA 1
ATOM 750 C C . PRO A 1 97 ? -12.174 1.020 10.248 1.00 87.81 97 PRO A C 1
ATOM 752 O O . PRO A 1 97 ? -10.984 1.288 10.115 1.00 87.81 97 PRO A O 1
ATOM 755 N N . THR A 1 98 ? -12.598 -0.231 10.440 1.00 89.00 98 THR A N 1
ATOM 756 C CA . THR A 1 98 ? -11.728 -1.418 10.482 1.00 89.00 98 THR A CA 1
ATOM 757 C C . THR A 1 98 ? -11.093 -1.746 9.129 1.00 89.00 98 THR A C 1
ATOM 759 O O . THR A 1 98 ? -9.910 -2.059 9.055 1.00 89.00 98 THR A O 1
ATOM 762 N N . LEU A 1 99 ? -11.835 -1.627 8.025 1.00 90.88 99 LEU A N 1
ATOM 763 C CA . LEU A 1 99 ? -11.269 -1.800 6.681 1.00 90.88 99 LEU A CA 1
ATOM 764 C C . LEU A 1 99 ? -10.328 -0.648 6.326 1.00 90.88 99 LEU A C 1
ATOM 766 O O . LEU A 1 99 ? -9.296 -0.858 5.688 1.00 90.88 99 LEU A O 1
ATOM 770 N N . LYS A 1 100 ? -10.662 0.566 6.776 1.00 92.12 100 LYS A N 1
ATOM 771 C CA . LYS A 1 100 ? -9.792 1.733 6.632 1.00 92.12 100 LYS A CA 1
ATOM 772 C C . LYS A 1 100 ? -8.469 1.540 7.376 1.00 92.12 100 LYS A C 1
ATOM 774 O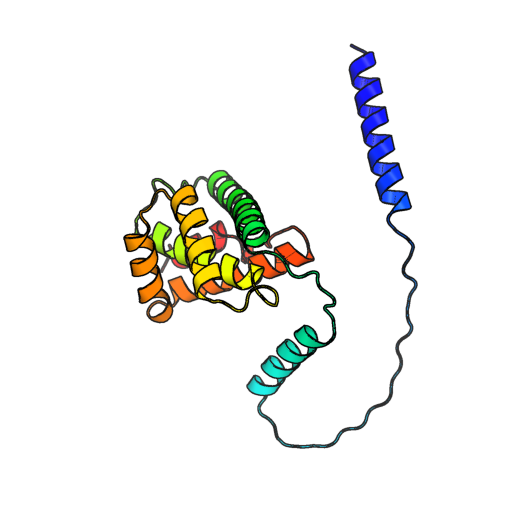 O . LYS A 1 100 ? -7.432 1.784 6.770 1.00 92.12 100 LYS A O 1
ATOM 779 N N . SER A 1 101 ? -8.467 1.036 8.613 1.00 92.25 101 SER A N 1
ATOM 780 C CA . SER A 1 101 ? -7.218 0.783 9.352 1.00 92.25 101 SER A CA 1
ATOM 781 C C . SER A 1 101 ? -6.348 -0.298 8.695 1.00 92.25 101 SER A C 1
ATOM 783 O O . SER A 1 101 ? -5.134 -0.126 8.582 1.00 92.25 101 SER A O 1
ATOM 785 N N . LEU A 1 102 ? -6.953 -1.362 8.156 1.00 92.88 102 LEU A N 1
ATOM 786 C CA . LEU A 1 102 ? -6.238 -2.373 7.366 1.00 92.88 102 LEU A CA 1
ATOM 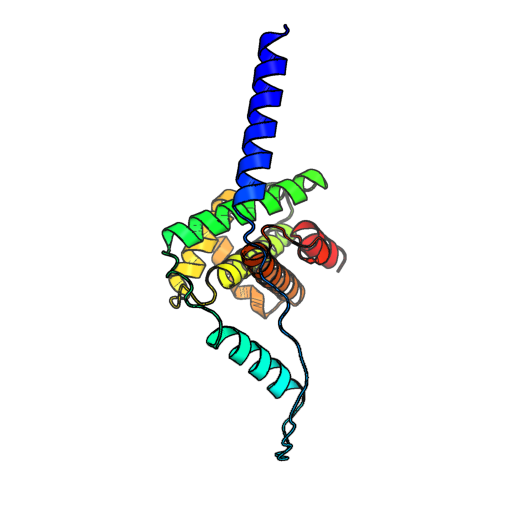787 C C . LEU A 1 102 ? -5.630 -1.781 6.082 1.00 92.88 102 LEU A C 1
ATOM 789 O O . LEU A 1 102 ? -4.481 -2.076 5.746 1.00 92.88 102 LEU A O 1
ATOM 793 N N . ALA A 1 103 ? -6.361 -0.907 5.386 1.00 94.31 103 ALA A N 1
ATOM 794 C CA . ALA A 1 103 ? -5.856 -0.214 4.203 1.00 94.31 103 ALA A CA 1
ATOM 795 C C . ALA A 1 103 ? -4.729 0.779 4.542 1.00 94.31 103 ALA A C 1
ATOM 797 O O . ALA A 1 103 ? -3.750 0.870 3.800 1.00 94.31 103 ALA A O 1
ATOM 798 N N . VAL A 1 104 ? -4.823 1.484 5.676 1.00 95.06 104 VAL A N 1
ATOM 799 C CA . VAL A 1 104 ? -3.749 2.342 6.209 1.00 95.06 104 VAL A CA 1
ATOM 800 C C . VAL A 1 104 ? -2.476 1.523 6.426 1.00 95.06 104 VAL A C 1
ATOM 802 O O . VAL A 1 104 ? -1.415 1.901 5.925 1.00 95.06 104 VAL A O 1
ATOM 805 N N . ALA A 1 105 ? -2.584 0.375 7.102 1.00 94.81 105 ALA A N 1
ATOM 806 C CA . ALA A 1 105 ? -1.457 -0.526 7.328 1.00 94.81 105 ALA A CA 1
ATOM 807 C C . ALA A 1 105 ? -0.830 -1.002 6.009 1.00 94.81 105 ALA A C 1
ATOM 809 O O . ALA A 1 105 ? 0.394 -0.967 5.860 1.00 94.81 105 ALA A O 1
ATOM 810 N N . TYR A 1 106 ? -1.660 -1.371 5.029 1.00 96.25 106 TYR A N 1
ATOM 811 C CA . TYR A 1 106 ? -1.211 -1.780 3.699 1.00 96.25 106 TYR A CA 1
ATOM 812 C C . TYR A 1 106 ? -0.435 -0.672 2.975 1.00 96.25 106 TYR A C 1
ATOM 814 O O . TYR A 1 106 ? 0.680 -0.899 2.506 1.00 96.25 106 TYR A O 1
ATOM 822 N N . PHE A 1 107 ? -0.976 0.547 2.905 1.00 95.56 107 PHE A N 1
ATOM 823 C CA . PHE A 1 107 ? -0.304 1.653 2.216 1.00 95.56 107 PHE A CA 1
ATOM 824 C C . PHE A 1 107 ? 0.959 2.128 2.935 1.00 95.56 107 PHE A C 1
ATOM 826 O O . PHE A 1 107 ? 1.920 2.523 2.273 1.00 95.56 107 PHE A O 1
ATOM 833 N N . TYR A 1 108 ? 0.998 2.047 4.264 1.00 94.81 108 TYR A N 1
ATOM 834 C CA . TYR A 1 108 ? 2.221 2.303 5.017 1.00 94.81 108 TYR A CA 1
ATOM 835 C C . TYR A 1 108 ? 3.293 1.237 4.735 1.00 94.81 108 TYR A C 1
ATOM 837 O O . TYR A 1 108 ? 4.449 1.578 4.485 1.00 94.81 108 TYR A O 1
ATOM 845 N N . GLY A 1 109 ? 2.908 -0.042 4.662 1.00 94.12 109 G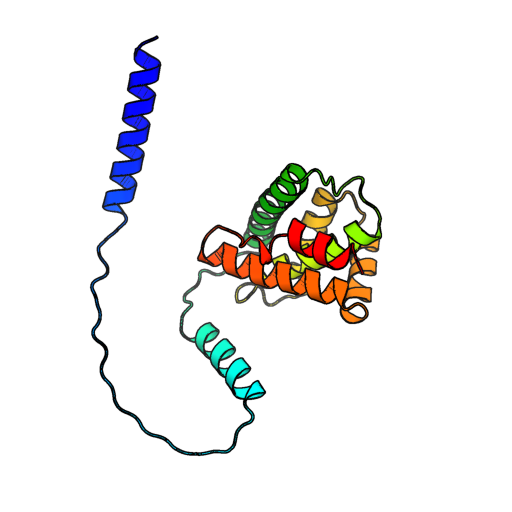LY A N 1
ATOM 846 C CA . GLY A 1 109 ? 3.793 -1.121 4.213 1.00 94.12 109 GLY A CA 1
ATOM 847 C C . GLY A 1 109 ? 4.323 -0.899 2.801 1.00 94.12 109 GLY A C 1
ATOM 848 O O . GLY A 1 109 ? 5.528 -1.005 2.566 1.00 94.12 109 GLY A O 1
ATOM 849 N N . ALA A 1 110 ? 3.452 -0.482 1.883 1.00 95.12 110 ALA A N 1
ATOM 850 C CA . ALA A 1 110 ? 3.843 -0.130 0.526 1.00 95.12 110 ALA A CA 1
ATOM 851 C C . ALA A 1 110 ? 4.839 1.037 0.496 1.00 95.12 110 ALA A C 1
ATOM 853 O O . ALA A 1 110 ? 5.837 0.971 -0.220 1.00 95.12 110 ALA A O 1
ATOM 854 N N . ALA A 1 111 ? 4.632 2.078 1.307 1.00 93.56 111 ALA A N 1
ATOM 855 C CA . ALA A 1 111 ? 5.579 3.184 1.427 1.00 93.56 111 ALA A CA 1
ATOM 856 C C . ALA A 1 111 ? 6.961 2.702 1.901 1.00 93.56 111 ALA A C 1
ATOM 858 O O . ALA A 1 111 ? 7.976 3.108 1.329 1.00 93.56 111 ALA A O 1
ATOM 859 N N . CYS A 1 112 ? 7.008 1.796 2.884 1.00 91.81 112 CYS A N 1
ATOM 860 C CA . CYS A 1 112 ? 8.247 1.167 3.345 1.00 91.81 112 CYS A CA 1
ATOM 861 C C . CYS A 1 112 ? 8.936 0.351 2.238 1.00 91.81 112 CYS A C 1
ATOM 863 O O . CYS A 1 112 ? 10.141 0.507 2.039 1.00 91.81 112 CYS A O 1
ATOM 865 N N . GLY A 1 113 ? 8.185 -0.468 1.495 1.00 90.88 113 GLY A N 1
ATOM 866 C CA . GLY A 1 113 ? 8.716 -1.259 0.379 1.00 90.88 113 GLY A CA 1
ATOM 867 C C . GLY A 1 113 ? 9.266 -0.384 -0.750 1.00 90.88 113 GLY A C 1
ATOM 868 O O . GLY A 1 113 ? 10.368 -0.612 -1.243 1.00 90.88 113 GLY A O 1
ATOM 869 N N . LEU A 1 114 ? 8.558 0.695 -1.106 1.00 89.62 114 LEU A N 1
ATOM 870 C CA . LEU A 1 114 ? 9.010 1.632 -2.140 1.00 89.62 114 LEU A CA 1
ATOM 871 C C . LEU A 1 114 ? 10.253 2.434 -1.728 1.00 89.62 114 LEU A C 1
ATOM 873 O O . LEU A 1 114 ? 11.090 2.777 -2.568 1.00 89.62 114 LEU A O 1
ATOM 877 N N . ALA A 1 115 ? 10.367 2.751 -0.441 1.00 87.94 115 ALA A N 1
ATOM 878 C CA . ALA A 1 115 ? 11.488 3.490 0.122 1.00 87.94 115 ALA A CA 1
ATOM 879 C C . ALA A 1 115 ? 12.748 2.632 0.329 1.00 87.94 115 ALA A C 1
ATOM 881 O O . ALA A 1 115 ? 13.835 3.193 0.536 1.00 87.94 115 ALA A O 1
ATOM 882 N N . PHE A 1 116 ? 12.620 1.301 0.278 1.00 77.12 116 PHE A N 1
ATOM 883 C CA . PHE A 1 116 ? 13.685 0.361 0.599 1.00 77.12 116 PHE A CA 1
ATOM 884 C C . PHE A 1 116 ? 14.939 0.614 -0.255 1.00 77.12 116 PHE A C 1
ATOM 886 O O . PHE A 1 116 ? 14.910 0.617 -1.484 1.00 77.12 116 PHE A O 1
ATOM 893 N N . GLY A 1 117 ? 16.064 0.890 0.412 1.00 68.44 117 GLY A N 1
ATOM 894 C CA . GLY A 1 117 ? 17.345 1.200 -0.237 1.00 68.44 117 GLY A CA 1
ATOM 895 C C . GLY A 1 117 ? 17.500 2.636 -0.766 1.00 68.44 117 GLY A C 1
ATOM 896 O O . GLY A 1 117 ? 18.578 2.988 -1.252 1.00 68.44 117 GLY A O 1
ATOM 897 N N . HIS A 1 118 ? 16.481 3.493 -0.650 1.00 68.75 118 HIS A N 1
ATOM 898 C CA . HIS A 1 118 ? 16.499 4.853 -1.209 1.00 68.75 118 HIS A CA 1
ATOM 899 C C . HIS A 1 118 ? 16.341 5.960 -0.170 1.00 68.75 118 HIS A C 1
ATOM 901 O O . HIS A 1 118 ? 17.051 6.967 -0.240 1.00 68.75 118 HIS A O 1
ATOM 907 N N . VAL A 1 119 ? 15.456 5.767 0.807 1.00 74.12 119 VAL A N 1
ATOM 908 C CA . VAL A 1 119 ? 15.178 6.740 1.867 1.00 74.12 119 VAL A CA 1
ATOM 909 C C . VAL A 1 119 ? 15.475 6.081 3.208 1.00 74.12 119 VAL A C 1
ATOM 911 O O . VAL A 1 119 ? 14.873 5.073 3.555 1.00 74.12 119 VAL A O 1
ATOM 914 N N . LYS A 1 120 ? 16.437 6.632 3.957 1.00 72.06 120 LYS A N 1
ATOM 915 C CA . LYS A 1 120 ? 16.804 6.123 5.294 1.00 72.06 120 LYS A CA 1
ATOM 916 C C . LYS A 1 120 ? 16.012 6.781 6.424 1.00 72.06 120 LYS A C 1
ATOM 918 O O . LYS A 1 120 ? 15.972 6.266 7.533 1.00 72.06 120 LYS A O 1
ATOM 923 N N . GLU A 1 121 ? 15.411 7.932 6.149 1.00 80.81 121 GLU A N 1
ATOM 924 C CA . GLU A 1 121 ? 14.671 8.715 7.130 1.00 80.81 121 GLU A CA 1
ATOM 925 C C . GLU A 1 121 ? 13.241 8.186 7.224 1.00 80.81 121 GLU A C 1
ATOM 927 O O . GLU A 1 121 ? 12.421 8.420 6.336 1.00 80.81 121 GLU A O 1
ATOM 932 N N . ARG A 1 122 ? 12.949 7.465 8.310 1.00 82.88 122 ARG A N 1
ATOM 933 C CA . ARG A 1 122 ? 11.625 6.890 8.581 1.00 82.88 122 ARG A CA 1
ATOM 934 C C . ARG A 1 122 ? 10.516 7.947 8.580 1.00 82.88 122 ARG A C 1
ATOM 936 O O . ARG A 1 122 ? 9.428 7.680 8.088 1.00 82.88 122 ARG A O 1
ATOM 943 N N . GLU A 1 123 ? 10.816 9.142 9.078 1.00 85.75 123 GLU A N 1
ATOM 944 C CA . GLU A 1 123 ? 9.884 10.273 9.130 1.00 85.75 123 GLU A CA 1
ATOM 945 C C . GLU A 1 123 ? 9.393 10.679 7.733 1.00 85.75 123 GLU A C 1
ATOM 947 O O . GLU A 1 123 ? 8.196 10.826 7.521 1.00 85.75 123 GLU A O 1
ATOM 952 N N . LYS A 1 124 ? 10.285 10.719 6.733 1.00 86.62 124 LYS A N 1
ATOM 953 C CA . LYS A 1 124 ? 9.915 11.026 5.340 1.00 86.62 124 LYS A CA 1
ATOM 954 C C . LYS A 1 124 ? 9.036 9.953 4.703 1.00 86.62 124 LYS A C 1
ATOM 956 O O . LYS A 1 124 ? 8.209 10.265 3.850 1.00 86.62 124 LYS A O 1
ATOM 961 N N . ILE A 1 125 ? 9.236 8.688 5.078 1.00 88.75 125 ILE A N 1
ATOM 962 C CA . ILE A 1 125 ? 8.409 7.569 4.601 1.00 88.75 125 ILE A CA 1
ATOM 963 C C . ILE A 1 125 ? 7.003 7.697 5.184 1.00 88.75 125 ILE A C 1
ATOM 965 O O . ILE A 1 125 ? 6.025 7.581 4.448 1.00 88.75 125 ILE A O 1
ATOM 969 N N . LEU A 1 126 ? 6.914 7.982 6.485 1.00 90.25 126 LEU A N 1
ATOM 970 C CA . LEU A 1 126 ? 5.647 8.202 7.170 1.00 90.25 126 LEU A CA 1
ATOM 971 C C . LEU A 1 126 ? 4.905 9.413 6.590 1.00 90.25 126 LEU A C 1
ATOM 973 O O . LEU A 1 126 ? 3.744 9.282 6.224 1.00 90.25 126 LEU A O 1
ATOM 977 N N . GLU A 1 127 ? 5.579 10.549 6.406 1.00 90.38 127 GLU A N 1
ATOM 978 C CA . GLU A 1 127 ? 4.988 11.757 5.817 1.00 90.38 127 GLU A CA 1
ATOM 979 C C . GLU A 1 127 ? 4.467 11.501 4.390 1.00 90.38 127 GLU A C 1
ATOM 981 O O . GLU A 1 127 ? 3.367 11.925 4.026 1.00 90.38 127 GLU A O 1
ATOM 986 N N . ALA A 1 128 ? 5.234 10.770 3.572 1.00 90.19 128 ALA A N 1
ATOM 987 C CA . ALA A 1 128 ? 4.801 10.377 2.234 1.00 90.19 128 ALA A CA 1
ATOM 988 C C . ALA A 1 128 ? 3.576 9.451 2.276 1.00 90.19 128 ALA A C 1
ATOM 990 O O . ALA A 1 128 ? 2.652 9.626 1.477 1.00 90.19 128 ALA A O 1
ATOM 991 N N . ALA A 1 129 ? 3.556 8.494 3.208 1.00 91.75 129 ALA A N 1
ATOM 992 C CA . ALA A 1 129 ? 2.431 7.592 3.408 1.00 91.75 129 ALA A CA 1
ATOM 993 C C . ALA A 1 129 ? 1.173 8.356 3.831 1.00 91.75 129 ALA A C 1
ATOM 995 O O . ALA A 1 129 ? 0.144 8.208 3.176 1.00 91.75 129 ALA A O 1
ATOM 996 N N . ILE A 1 130 ? 1.265 9.219 4.848 1.00 93.19 130 ILE A N 1
ATOM 997 C CA . ILE A 1 130 ? 0.145 10.023 5.358 1.00 93.19 130 ILE A CA 1
ATOM 998 C C . ILE A 1 130 ? -0.482 10.844 4.228 1.00 93.19 130 ILE A C 1
ATOM 1000 O O . ILE A 1 130 ? -1.682 10.723 3.996 1.00 93.19 130 ILE A O 1
ATOM 1004 N N . LYS A 1 131 ? 0.323 11.573 3.439 1.00 91.62 131 LYS A N 1
ATOM 1005 C CA . LYS A 1 131 ? -0.176 12.382 2.308 1.00 91.62 131 LYS A CA 1
ATOM 1006 C C . LYS A 1 131 ? -0.986 11.567 1.298 1.00 91.62 131 LYS A C 1
ATOM 1008 O O . LYS A 1 131 ? -2.014 12.026 0.801 1.00 91.62 131 LYS A O 1
ATOM 1013 N N . VAL A 1 132 ? -0.524 10.361 0.961 1.00 91.12 132 VAL A N 1
ATOM 1014 C CA . VAL A 1 132 ? -1.227 9.506 -0.008 1.00 91.12 132 VAL A CA 1
ATOM 1015 C C . VAL A 1 132 ? -2.463 8.864 0.615 1.00 91.12 132 VAL A C 1
ATOM 1017 O O . VAL A 1 132 ? -3.509 8.818 -0.029 1.00 91.12 132 VAL A O 1
ATOM 1020 N N . ILE A 1 133 ? -2.364 8.395 1.858 1.00 93.06 133 ILE A N 1
ATOM 1021 C CA . ILE A 1 133 ? -3.453 7.744 2.592 1.00 93.06 133 ILE A CA 1
ATOM 1022 C C . ILE A 1 133 ? -4.605 8.719 2.833 1.00 93.06 133 ILE A C 1
ATOM 1024 O O . ILE A 1 133 ? -5.755 8.365 2.576 1.00 93.06 133 ILE A O 1
ATOM 1028 N N . GLN A 1 134 ? -4.301 9.948 3.250 1.00 92.38 134 GLN A N 1
ATOM 1029 C CA . GLN A 1 134 ? -5.275 11.020 3.443 1.00 92.38 134 GLN A CA 1
ATOM 1030 C C . GLN A 1 134 ? -6.110 11.227 2.175 1.00 92.38 134 GLN A C 1
ATOM 1032 O O . GLN A 1 134 ? -7.338 11.199 2.220 1.00 92.38 134 GLN A O 1
ATOM 1037 N N . HIS A 1 135 ? -5.452 11.334 1.018 1.00 89.88 135 HIS A N 1
ATOM 1038 C CA . HIS A 1 135 ? -6.139 11.483 -0.264 1.00 89.88 135 HIS A CA 1
ATOM 1039 C C . HIS A 1 135 ? -6.899 10.216 -0.705 1.00 89.88 135 HIS A C 1
ATOM 1041 O O . HIS A 1 135 ? -7.968 10.295 -1.321 1.00 89.88 135 HIS A O 1
ATOM 1047 N N . ALA A 1 136 ? -6.349 9.035 -0.419 1.00 88.06 136 ALA A N 1
ATOM 1048 C CA . ALA A 1 136 ? -6.923 7.753 -0.815 1.00 88.06 136 ALA A CA 1
ATOM 1049 C C . ALA A 1 136 ? -8.206 7.417 -0.040 1.00 88.06 136 ALA A C 1
ATOM 1051 O O . ALA A 1 136 ? -9.186 6.972 -0.645 1.00 88.06 136 ALA A O 1
ATOM 1052 N N . LEU A 1 137 ? -8.196 7.630 1.277 1.00 88.81 137 LEU A N 1
ATOM 1053 C CA . LEU A 1 137 ? -9.207 7.117 2.206 1.00 88.81 137 LEU A CA 1
ATOM 1054 C C . LEU A 1 137 ? -10.099 8.197 2.834 1.00 88.81 137 LEU A C 1
ATOM 1056 O O . LEU A 1 137 ? -11.076 7.839 3.495 1.00 88.81 137 LEU A O 1
ATOM 1060 N N . ASP A 1 138 ? -9.783 9.478 2.616 1.00 89.88 138 ASP A N 1
ATOM 1061 C CA . ASP A 1 138 ? -10.477 10.631 3.207 1.00 89.88 138 ASP A CA 1
ATOM 1062 C C . ASP A 1 138 ? -10.462 10.589 4.748 1.00 89.88 138 ASP A C 1
ATOM 1064 O O . ASP A 1 138 ? -11.490 10.574 5.424 1.00 89.88 138 ASP A O 1
ATOM 1068 N N . ILE A 1 139 ? -9.256 10.461 5.311 1.00 89.19 139 ILE A N 1
ATOM 1069 C CA . ILE A 1 139 ? -8.997 10.353 6.756 1.00 89.19 139 ILE A CA 1
ATOM 1070 C C . ILE A 1 139 ? -7.973 11.424 7.145 1.00 89.19 139 ILE A C 1
ATOM 1072 O O . ILE A 1 139 ? -7.038 11.676 6.392 1.00 89.19 139 ILE A O 1
ATOM 1076 N N . GLY A 1 140 ? -8.133 12.049 8.315 1.00 87.94 140 GLY A N 1
ATOM 1077 C CA . GLY A 1 140 ? -7.188 13.048 8.825 1.00 87.94 140 GLY A CA 1
ATOM 1078 C C . GLY A 1 140 ? -5.883 12.454 9.369 1.00 87.94 140 GLY A C 1
ATOM 1079 O O . GLY A 1 140 ? -5.866 11.336 9.882 1.00 87.94 140 GLY A O 1
ATOM 1080 N N . ASP A 1 141 ? -4.809 13.241 9.320 1.00 88.75 141 ASP A N 1
ATOM 1081 C CA . ASP A 1 141 ? -3.435 12.829 9.654 1.00 88.75 141 ASP A CA 1
ATOM 1082 C C . ASP A 1 141 ? -3.309 12.200 11.052 1.00 88.75 141 ASP A C 1
ATOM 1084 O O . ASP A 1 141 ? -2.763 11.109 11.192 1.00 88.75 141 ASP A O 1
ATOM 1088 N N . ILE A 1 142 ? -3.909 12.825 12.074 1.00 88.69 142 ILE A N 1
ATOM 1089 C CA . ILE A 1 142 ? -3.880 12.340 13.469 1.00 88.69 142 ILE A CA 1
ATOM 1090 C C . ILE A 1 142 ? -4.497 10.938 13.585 1.00 88.69 142 ILE A C 1
ATOM 1092 O O . ILE A 1 142 ? -3.997 10.081 14.312 1.00 88.69 142 ILE A O 1
ATOM 1096 N N . VAL A 1 143 ? -5.580 10.684 12.846 1.00 88.62 143 VAL A N 1
ATOM 1097 C CA . VAL A 1 143 ? -6.269 9.387 12.863 1.00 88.62 143 VAL A CA 1
ATOM 1098 C C . VAL A 1 143 ? -5.415 8.322 12.174 1.00 88.62 143 VAL A C 1
ATOM 1100 O O . VAL A 1 143 ? -5.372 7.184 12.634 1.00 88.62 143 VAL A O 1
ATOM 1103 N N . ILE A 1 144 ? -4.702 8.685 11.104 1.00 89.56 144 ILE A N 1
ATOM 1104 C CA . ILE A 1 144 ? -3.774 7.782 10.410 1.00 89.56 144 ILE A CA 1
ATOM 1105 C C . ILE A 1 144 ? -2.626 7.386 11.344 1.00 89.56 144 ILE A C 1
ATOM 1107 O O . ILE A 1 144 ? -2.304 6.203 11.448 1.00 89.56 144 ILE A O 1
ATOM 1111 N N . GLU A 1 145 ? -2.035 8.349 12.052 1.00 89.75 145 GLU A N 1
ATOM 1112 C CA . GLU A 1 145 ? -0.963 8.080 13.016 1.00 89.75 145 GLU A CA 1
ATOM 1113 C C . GLU A 1 145 ? -1.430 7.179 14.162 1.00 89.75 145 GLU A C 1
ATOM 1115 O O . GLU A 1 145 ? -0.735 6.223 14.510 1.00 89.75 145 GLU A O 1
ATOM 1120 N N . GLN A 1 146 ? -2.631 7.419 14.691 1.00 89.06 146 GLN A N 1
ATOM 1121 C CA . GLN A 1 146 ? -3.231 6.563 15.714 1.00 89.06 146 GLN A CA 1
ATOM 1122 C C . GLN A 1 146 ? -3.504 5.141 15.192 1.00 89.06 146 GLN A C 1
ATOM 1124 O O . GLN A 1 146 ? -3.207 4.160 15.864 1.00 89.06 146 GLN A O 1
ATOM 1129 N N . MET A 1 147 ? -4.010 4.988 13.965 1.00 88.31 147 MET A N 1
ATOM 1130 C CA . MET A 1 147 ? -4.190 3.658 13.364 1.00 88.31 147 MET A CA 1
ATOM 1131 C C . MET A 1 147 ? -2.854 2.923 13.172 1.00 88.31 147 MET A C 1
ATOM 1133 O O . MET A 1 147 ? -2.804 1.696 13.256 1.00 88.31 147 MET A O 1
ATOM 1137 N N . LEU A 1 148 ? -1.763 3.655 12.925 1.00 87.88 148 LEU A N 1
ATOM 1138 C CA . LEU A 1 148 ? -0.422 3.086 12.795 1.00 87.88 148 LEU A CA 1
ATOM 1139 C C . LEU A 1 148 ? 0.241 2.770 14.141 1.00 87.88 148 LEU A C 1
ATOM 1141 O O . LEU A 1 148 ? 1.101 1.887 14.173 1.00 87.88 148 LEU A O 1
ATOM 1145 N N . SER A 1 149 ? -0.137 3.422 15.247 1.00 87.31 149 SER A N 1
ATOM 1146 C CA . SER A 1 149 ? 0.381 3.048 16.573 1.00 87.31 149 SER A CA 1
ATOM 1147 C C . SER A 1 149 ? -0.065 1.646 16.989 1.00 87.31 149 SER A C 1
ATOM 1149 O O . SER A 1 149 ? 0.695 0.932 17.640 1.00 87.31 149 SER A O 1
ATOM 1151 N N . ASP A 1 150 ? -1.241 1.223 16.526 1.00 84.25 150 ASP A N 1
ATOM 1152 C CA . ASP A 1 150 ? -1.807 -0.104 16.794 1.00 84.25 150 ASP A CA 1
ATOM 1153 C C . ASP A 1 150 ? -1.302 -1.179 15.811 1.00 84.25 150 ASP A C 1
ATOM 1155 O O . ASP A 1 150 ? -1.654 -2.354 15.914 1.00 84.25 150 ASP A O 1
ATOM 1159 N N . LEU A 1 151 ? -0.439 -0.815 14.854 1.00 84.31 151 LEU A N 1
ATOM 1160 C CA . LEU A 1 151 ? 0.030 -1.722 13.804 1.00 84.31 151 LEU A CA 1
ATOM 1161 C C . LEU A 1 151 ? 0.666 -2.998 14.370 1.00 84.31 151 LEU A C 1
ATOM 1163 O O . LEU A 1 151 ? 0.445 -4.081 13.840 1.00 84.31 151 LEU A O 1
ATOM 1167 N N . THR A 1 152 ? 1.467 -2.879 15.428 1.00 84.31 152 THR A N 1
ATOM 1168 C CA . THR A 1 152 ? 2.215 -4.008 16.004 1.00 84.31 152 THR A CA 1
ATOM 1169 C C . THR A 1 152 ? 1.389 -4.867 16.956 1.00 84.31 152 THR A C 1
ATOM 1171 O O . THR A 1 152 ? 1.848 -5.943 17.337 1.00 84.31 152 THR A O 1
ATOM 1174 N N . THR A 1 153 ? 0.192 -4.422 17.344 1.00 85.94 153 THR A N 1
ATOM 1175 C CA . THR A 1 153 ? -0.666 -5.137 18.299 1.00 85.94 153 THR A CA 1
ATOM 1176 C C . THR A 1 153 ? -1.659 -6.071 17.607 1.00 85.94 153 THR A C 1
ATOM 1178 O O . THR A 1 153 ? -2.140 -7.013 18.233 1.00 85.94 153 THR A O 1
ATOM 1181 N N . SER A 1 154 ? -1.927 -5.866 16.311 1.00 88.06 154 SER A N 1
ATOM 1182 C CA . SER A 1 154 ? -2.877 -6.660 15.525 1.00 88.06 154 SER A CA 1
ATOM 1183 C C . SER A 1 154 ? -2.192 -7.468 14.421 1.00 88.06 154 SER A C 1
ATOM 1185 O O . SER A 1 154 ? -1.515 -6.925 13.545 1.00 88.06 154 SER A O 1
ATOM 1187 N N . SER A 1 155 ? -2.429 -8.782 14.409 1.00 89.31 155 SER A N 1
ATOM 1188 C CA . SER A 1 155 ? -1.939 -9.685 13.361 1.00 89.31 155 SER A CA 1
ATOM 1189 C C . SER A 1 155 ? -2.506 -9.344 11.981 1.00 89.31 155 SER A C 1
ATOM 1191 O O . SER A 1 155 ? -1.782 -9.432 10.991 1.00 89.31 155 SER A O 1
ATOM 1193 N N . SER A 1 156 ? -3.763 -8.901 11.906 1.00 90.81 156 SER A N 1
ATOM 1194 C CA . SER A 1 156 ? -4.410 -8.496 10.654 1.00 90.81 156 SER A CA 1
ATOM 1195 C C . SER A 1 156 ? -3.799 -7.221 10.075 1.00 90.81 156 SER A C 1
ATOM 1197 O O . SER A 1 156 ? -3.559 -7.143 8.869 1.00 90.81 156 SER A O 1
ATOM 1199 N N . LEU A 1 157 ? -3.469 -6.241 10.927 1.00 91.00 157 LEU A N 1
ATOM 1200 C CA . LEU A 1 157 ? -2.744 -5.041 10.497 1.00 91.00 157 LEU A CA 1
ATOM 1201 C C . LEU A 1 157 ? -1.340 -5.402 9.994 1.00 91.00 157 LEU A C 1
ATOM 1203 O O . LEU A 1 157 ? -0.943 -4.939 8.925 1.00 91.00 157 LEU A O 1
ATOM 1207 N N . LEU A 1 158 ? -0.617 -6.279 10.700 1.00 91.69 158 LEU A N 1
ATOM 1208 C CA . LEU A 1 158 ? 0.696 -6.766 10.259 1.00 91.69 158 LEU A CA 1
ATOM 1209 C C . LEU A 1 158 ? 0.630 -7.548 8.944 1.00 91.69 158 LEU A C 1
ATOM 1211 O O . LEU A 1 158 ? 1.522 -7.408 8.106 1.00 91.69 158 LEU A O 1
ATOM 1215 N N . HIS A 1 159 ? -0.418 -8.346 8.740 1.00 92.56 159 HIS A N 1
ATOM 1216 C CA . HIS A 1 159 ? -0.631 -9.068 7.490 1.00 92.56 159 HIS A CA 1
ATOM 1217 C C . HIS A 1 159 ? -0.826 -8.098 6.318 1.00 92.56 159 HIS A C 1
ATOM 1219 O O . HIS A 1 159 ? -0.121 -8.193 5.314 1.00 92.56 159 HIS A O 1
ATOM 1225 N N . CYS A 1 160 ? -1.715 -7.112 6.470 1.00 93.12 160 CYS A N 1
ATOM 1226 C CA . CYS A 1 160 ? -1.934 -6.076 5.461 1.00 93.12 160 CYS A CA 1
ATOM 1227 C C . CYS A 1 160 ? -0.669 -5.250 5.202 1.00 93.12 160 CYS A C 1
ATOM 1229 O O . CYS A 1 160 ? -0.319 -5.014 4.047 1.00 93.12 160 CYS A O 1
ATOM 1231 N N . TYR A 1 161 ? 0.054 -4.870 6.257 1.00 94.56 161 TYR A N 1
ATOM 1232 C CA . TYR A 1 161 ? 1.343 -4.189 6.149 1.00 94.56 161 TYR A CA 1
ATOM 1233 C C . TYR A 1 161 ? 2.348 -4.996 5.323 1.00 94.56 161 TYR A C 1
ATOM 1235 O O . TYR A 1 161 ? 2.971 -4.464 4.403 1.00 94.56 161 TYR A O 1
ATOM 1243 N N . ARG A 1 162 ? 2.484 -6.292 5.616 1.00 94.38 162 ARG A N 1
ATOM 1244 C CA . ARG A 1 162 ? 3.407 -7.179 4.907 1.00 94.38 162 ARG A CA 1
ATOM 1245 C C . ARG A 1 162 ? 3.038 -7.317 3.431 1.00 94.38 162 ARG A C 1
ATOM 1247 O O . ARG A 1 162 ? 3.916 -7.170 2.587 1.00 94.38 162 ARG A O 1
ATOM 1254 N N . ASN A 1 163 ? 1.764 -7.539 3.115 1.00 94.94 163 ASN A N 1
ATOM 1255 C CA . ASN A 1 163 ? 1.318 -7.651 1.725 1.00 94.94 163 ASN A CA 1
ATOM 1256 C C . ASN A 1 163 ? 1.526 -6.343 0.954 1.00 94.94 163 ASN A C 1
ATOM 1258 O O . ASN A 1 163 ? 1.925 -6.377 -0.208 1.00 94.94 163 ASN A O 1
ATOM 1262 N N . GLY A 1 164 ? 1.315 -5.195 1.603 1.00 94.19 164 GLY A N 1
ATOM 1263 C CA . GLY A 1 164 ? 1.610 -3.891 1.017 1.00 94.19 164 GLY A CA 1
ATOM 1264 C C . GLY A 1 164 ? 3.094 -3.715 0.708 1.00 94.19 164 GLY A C 1
ATOM 1265 O O . GLY A 1 164 ? 3.444 -3.253 -0.377 1.00 94.19 164 GLY A O 1
ATOM 1266 N N . LEU A 1 165 ? 3.968 -4.133 1.628 1.00 94.44 165 LEU A N 1
ATOM 1267 C CA . LEU A 1 165 ? 5.420 -4.087 1.453 1.00 94.44 165 LEU A CA 1
ATOM 1268 C C . LEU A 1 165 ? 5.879 -4.991 0.306 1.00 94.44 165 LEU A C 1
ATOM 1270 O O . LEU A 1 165 ? 6.507 -4.506 -0.636 1.00 94.44 165 LEU A O 1
ATOM 1274 N N . GLU A 1 166 ? 5.534 -6.278 0.350 1.00 93.81 166 GLU A N 1
ATOM 1275 C CA . GLU A 1 166 ? 5.945 -7.244 -0.674 1.00 93.81 166 GLU A CA 1
ATOM 1276 C C . GLU A 1 166 ? 5.337 -6.898 -2.044 1.00 93.81 166 GLU A C 1
ATOM 1278 O O . GLU A 1 166 ? 6.024 -6.952 -3.067 1.00 93.81 166 GLU A O 1
ATOM 1283 N N . GLY A 1 167 ? 4.072 -6.463 -2.072 1.00 93.62 167 GLY A N 1
ATOM 1284 C CA . GLY A 1 167 ? 3.393 -6.031 -3.292 1.00 93.62 167 GLY A CA 1
ATOM 1285 C C . GLY A 1 167 ? 4.047 -4.799 -3.920 1.00 93.62 167 GLY A C 1
ATOM 1286 O O . GLY A 1 167 ? 4.203 -4.732 -5.144 1.00 93.62 167 GLY A O 1
ATOM 1287 N N . ALA A 1 168 ? 4.492 -3.840 -3.105 1.00 93.62 168 ALA A N 1
ATOM 1288 C CA . ALA A 1 168 ? 5.225 -2.669 -3.576 1.00 93.62 168 ALA A CA 1
ATOM 1289 C C . ALA A 1 168 ? 6.619 -3.020 -4.115 1.00 93.62 168 ALA A C 1
ATOM 1291 O O . ALA A 1 168 ? 7.004 -2.531 -5.182 1.00 93.62 168 ALA A O 1
ATOM 1292 N N . GLU A 1 169 ? 7.360 -3.891 -3.429 1.00 91.44 169 GLU A N 1
ATOM 1293 C CA . GLU A 1 169 ? 8.660 -4.384 -3.898 1.00 91.44 169 GLU A CA 1
ATOM 1294 C C . GLU A 1 169 ? 8.526 -5.131 -5.228 1.00 91.44 169 GLU A C 1
ATOM 1296 O O . GLU A 1 169 ? 9.293 -4.897 -6.173 1.00 91.44 169 GLU A O 1
ATOM 1301 N N . HIS A 1 170 ? 7.513 -5.992 -5.331 1.00 90.31 170 HIS A N 1
ATOM 1302 C CA . HIS A 1 170 ? 7.219 -6.721 -6.552 1.00 90.31 170 HIS A CA 1
ATOM 1303 C C . HIS A 1 170 ? 6.849 -5.763 -7.691 1.00 90.31 170 HIS A C 1
ATOM 1305 O O . HIS A 1 170 ? 7.362 -5.895 -8.807 1.00 90.31 170 HIS A O 1
ATOM 1311 N N . TRP A 1 171 ? 6.023 -4.751 -7.417 1.00 92.94 171 TRP A N 1
ATOM 1312 C CA . TRP A 1 171 ? 5.657 -3.731 -8.398 1.00 92.94 171 TRP A CA 1
ATOM 1313 C C . TRP A 1 171 ? 6.859 -2.910 -8.876 1.00 92.94 171 TRP A C 1
ATOM 1315 O O . TRP A 1 171 ? 6.960 -2.622 -10.072 1.00 92.94 171 TRP A O 1
ATOM 1325 N N . GLN A 1 172 ? 7.809 -2.569 -8.001 1.00 88.25 172 GLN A N 1
ATOM 1326 C CA . GLN A 1 172 ? 9.032 -1.877 -8.424 1.00 88.25 172 GLN A CA 1
ATOM 1327 C C . GLN A 1 172 ? 9.852 -2.693 -9.428 1.00 88.25 172 GLN A C 1
ATOM 1329 O O . GLN A 1 172 ? 10.485 -2.115 -10.315 1.00 88.25 172 GLN A O 1
ATOM 1334 N N . GLN A 1 173 ? 9.845 -4.020 -9.293 1.00 86.56 173 GLN A N 1
ATOM 1335 C CA . GLN A 1 173 ? 10.620 -4.927 -10.139 1.00 86.56 173 GLN A CA 1
ATOM 1336 C C . GLN A 1 173 ? 9.885 -5.301 -11.432 1.00 86.56 173 GLN A C 1
ATOM 1338 O O . GLN A 1 173 ? 10.491 -5.297 -12.503 1.00 86.56 173 GLN A O 1
ATOM 1343 N N . HIS A 1 174 ? 8.583 -5.580 -11.347 1.00 86.31 174 HIS A N 1
ATOM 1344 C CA . HIS A 1 174 ? 7.816 -6.209 -12.427 1.00 86.31 174 HIS A CA 1
ATOM 1345 C C . HIS A 1 174 ? 6.694 -5.331 -12.994 1.00 86.31 174 HIS A C 1
ATOM 1347 O O . HIS A 1 174 ? 6.096 -5.687 -14.005 1.00 86.31 174 HIS A O 1
ATOM 1353 N N . ARG A 1 175 ? 6.416 -4.173 -12.378 1.00 88.56 175 ARG A N 1
ATOM 1354 C CA . ARG A 1 175 ? 5.339 -3.231 -12.752 1.00 88.56 175 ARG A CA 1
ATOM 1355 C C . ARG A 1 175 ? 3.918 -3.792 -12.659 1.00 88.56 175 ARG A C 1
ATOM 1357 O O . ARG A 1 175 ? 2.994 -3.177 -13.181 1.00 88.56 175 ARG A O 1
ATOM 1364 N N . PHE A 1 176 ? 3.728 -4.885 -11.926 1.00 90.12 176 PHE A N 1
ATOM 1365 C CA . PHE A 1 176 ? 2.420 -5.407 -11.537 1.00 90.12 176 PHE A CA 1
ATOM 1366 C C . PHE A 1 176 ? 2.452 -5.915 -10.091 1.00 90.12 176 PHE A C 1
ATOM 1368 O O . PHE A 1 176 ? 3.527 -6.223 -9.562 1.00 90.12 176 PHE A O 1
ATOM 1375 N N . VAL A 1 177 ? 1.276 -5.995 -9.469 1.00 91.56 177 VAL A N 1
ATOM 1376 C CA . VAL A 1 177 ? 1.084 -6.539 -8.118 1.00 91.56 177 VAL A CA 1
ATOM 1377 C C . VAL A 1 177 ? 0.400 -7.901 -8.244 1.00 91.56 177 VAL A C 1
ATOM 1379 O O . VAL A 1 177 ? -0.630 -7.970 -8.914 1.00 91.56 177 VAL A O 1
ATOM 1382 N N . PRO A 1 178 ? 0.956 -8.980 -7.666 1.00 91.19 178 PRO A N 1
ATOM 1383 C CA . PRO A 1 178 ? 0.302 -10.284 -7.634 1.00 91.19 178 PRO A CA 1
ATOM 1384 C C . PRO A 1 178 ? -1.040 -10.217 -6.902 1.00 91.19 178 PRO A C 1
ATOM 1386 O O . PRO A 1 178 ? -1.159 -9.518 -5.898 1.00 91.19 178 PRO A O 1
ATOM 1389 N N . GLU A 1 179 ? -2.033 -10.986 -7.349 1.00 89.38 179 GLU A N 1
ATOM 1390 C CA . GLU A 1 179 ? -3.373 -10.985 -6.739 1.00 89.38 179 GLU A CA 1
ATOM 1391 C C . GLU A 1 179 ? -3.342 -11.333 -5.246 1.00 89.38 179 GLU A C 1
ATOM 1393 O O . GLU A 1 179 ? -4.048 -10.713 -4.455 1.00 89.38 179 GLU A O 1
ATOM 1398 N N . THR A 1 180 ? -2.457 -12.247 -4.837 1.00 89.06 180 THR A N 1
ATOM 1399 C CA . THR A 1 180 ? -2.262 -12.645 -3.432 1.00 89.06 180 THR A CA 1
ATOM 1400 C C . THR A 1 180 ? -1.765 -11.510 -2.534 1.00 89.06 180 THR A C 1
ATOM 1402 O O . THR A 1 180 ? -1.978 -11.554 -1.327 1.00 89.06 180 THR A O 1
ATOM 1405 N N . GLN A 1 181 ? -1.119 -10.496 -3.113 1.00 91.69 181 GLN A N 1
ATOM 1406 C CA . GLN A 1 181 ? -0.589 -9.313 -2.427 1.00 91.69 181 GLN A CA 1
ATOM 1407 C C . GLN A 1 181 ? -1.414 -8.055 -2.738 1.00 91.69 181 GLN A C 1
ATOM 1409 O O . GLN A 1 181 ? -1.036 -6.948 -2.346 1.00 91.69 181 GLN A O 1
ATOM 1414 N N . SER A 1 182 ? -2.534 -8.199 -3.452 1.00 93.31 182 SER A N 1
ATOM 1415 C CA . SER A 1 182 ? -3.438 -7.087 -3.728 1.00 93.31 182 SER A CA 1
ATOM 1416 C C . SER A 1 182 ? -4.053 -6.552 -2.436 1.00 93.31 182 SER A C 1
ATOM 1418 O O . SER A 1 182 ? -4.224 -7.267 -1.437 1.00 93.31 182 SER A O 1
ATOM 1420 N N . LEU A 1 183 ? -4.416 -5.273 -2.456 1.00 93.62 183 LEU A N 1
ATOM 1421 C CA . LEU A 1 183 ? -5.148 -4.647 -1.363 1.00 93.62 183 LEU A CA 1
ATOM 1422 C C . LEU A 1 183 ? -6.489 -5.358 -1.136 1.00 93.62 183 LEU A C 1
ATOM 1424 O O . LEU A 1 183 ? -6.843 -5.630 0.006 1.00 93.62 183 LEU A O 1
ATOM 1428 N N . TYR A 1 184 ? -7.203 -5.727 -2.204 1.00 93.00 184 TYR A N 1
ATOM 1429 C CA . TYR A 1 184 ? -8.480 -6.432 -2.093 1.00 93.00 184 TYR A CA 1
ATOM 1430 C C . TYR A 1 184 ? -8.340 -7.796 -1.401 1.00 93.00 184 TYR A C 1
ATOM 1432 O O . TYR A 1 184 ? -9.066 -8.074 -0.442 1.00 93.00 184 TYR A O 1
ATOM 1440 N N . ALA A 1 185 ? -7.377 -8.623 -1.823 1.00 90.81 185 ALA A N 1
ATOM 1441 C CA . ALA A 1 185 ? -7.124 -9.920 -1.192 1.00 90.81 185 ALA A CA 1
ATOM 1442 C C . ALA A 1 185 ? -6.712 -9.764 0.280 1.00 90.81 185 ALA A C 1
ATOM 1444 O O . ALA A 1 185 ? -7.193 -10.493 1.142 1.00 90.81 185 ALA A O 1
ATOM 1445 N N . SER A 1 186 ? -5.881 -8.764 0.587 1.00 91.00 186 SER A N 1
ATOM 1446 C CA . SER A 1 186 ? -5.428 -8.494 1.958 1.00 91.00 186 SER A CA 1
ATOM 1447 C C . SER A 1 186 ? -6.576 -8.078 2.879 1.00 91.00 186 SER A C 1
ATOM 1449 O O . SER A 1 186 ? -6.651 -8.522 4.026 1.00 91.00 186 SER A O 1
ATOM 1451 N N . LEU A 1 187 ? -7.489 -7.243 2.377 1.00 90.81 187 LEU A N 1
ATOM 1452 C CA . LEU A 1 187 ? -8.665 -6.804 3.123 1.00 90.81 187 LEU A CA 1
ATOM 1453 C C . LEU A 1 187 ? -9.653 -7.951 3.335 1.00 90.81 187 LEU A C 1
ATOM 1455 O O . LEU A 1 187 ? -10.111 -8.156 4.453 1.00 90.81 187 LEU A O 1
ATOM 1459 N N . THR A 1 188 ? -9.957 -8.722 2.292 1.00 88.62 188 THR A N 1
ATOM 1460 C CA . THR A 1 188 ? -10.937 -9.817 2.370 1.00 88.62 188 THR A CA 1
ATOM 1461 C C . THR A 1 188 ? -10.448 -11.004 3.195 1.00 88.62 188 THR A C 1
ATOM 1463 O O . THR A 1 188 ? -11.242 -11.585 3.930 1.00 88.62 188 THR A O 1
ATOM 1466 N N . ALA A 1 189 ? -9.148 -11.309 3.166 1.00 84.12 189 ALA A N 1
ATOM 1467 C CA . ALA A 1 189 ? -8.553 -12.338 4.019 1.00 84.12 189 ALA A CA 1
ATOM 1468 C C . ALA A 1 189 ? -8.693 -12.025 5.520 1.00 84.12 189 ALA A C 1
ATOM 1470 O O . ALA A 1 189 ? -8.762 -12.943 6.332 1.00 84.12 189 ALA A O 1
ATOM 1471 N N . ASN A 1 190 ? -8.756 -10.740 5.886 1.00 76.00 190 ASN A N 1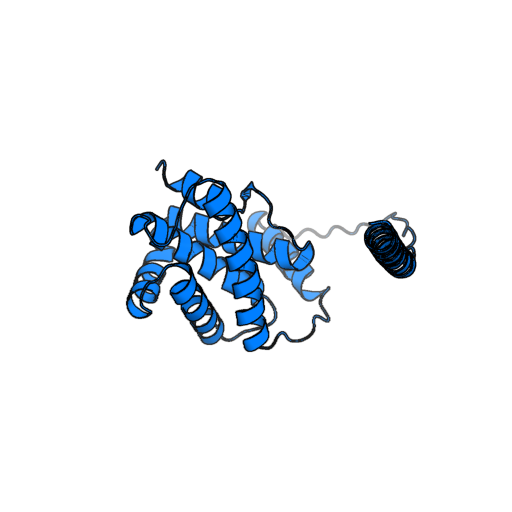
ATOM 1472 C CA . ASN A 1 190 ? -8.887 -10.289 7.274 1.00 76.00 190 ASN A CA 1
ATOM 1473 C C . ASN A 1 190 ? -10.300 -9.822 7.645 1.00 76.00 190 ASN A C 1
ATOM 1475 O O . ASN A 1 190 ? -10.579 -9.658 8.823 1.00 76.00 190 ASN A O 1
ATOM 1479 N N . ALA A 1 191 ? -11.192 -9.613 6.674 1.00 62.62 191 ALA A N 1
ATOM 1480 C CA . ALA A 1 191 ? -12.582 -9.221 6.922 1.00 62.62 191 ALA A CA 1
ATOM 1481 C C . ALA A 1 191 ? -13.466 -10.382 7.418 1.00 62.62 191 ALA A C 1
ATOM 1483 O O . ALA A 1 191 ? -14.598 -10.148 7.832 1.00 62.62 191 ALA A O 1
ATOM 1484 N N . LEU A 1 192 ? -12.968 -11.621 7.340 1.00 51.53 192 LEU A N 1
ATOM 1485 C CA . LEU A 1 192 ? -13.650 -12.843 7.785 1.00 51.53 192 LEU A CA 1
ATOM 1486 C C . LEU A 1 192 ? -13.134 -13.373 9.139 1.00 51.53 192 LEU A C 1
ATOM 1488 O O . LEU A 1 192 ? -13.587 -14.432 9.574 1.00 51.53 192 LEU A O 1
ATOM 1492 N N . LEU A 1 193 ? -12.184 -12.671 9.769 1.00 47.31 193 LEU A N 1
ATOM 1493 C CA . LEU A 1 193 ? -11.649 -12.953 11.108 1.00 47.31 193 LEU A CA 1
ATOM 1494 C C . LEU A 1 193 ? -12.286 -12.015 12.137 1.00 47.31 193 LEU A C 1
ATOM 1496 O O . LEU A 1 193 ? -12.553 -12.500 13.258 1.00 47.31 193 LEU A O 1
#

pLDDT: mean 77.39, std 19.15, range [32.38, 96.25]

Secondary structure (DSSP, 8-state):
--HHHHHHHHHHHHHHHHHHHT---------------------HHHHHHHHHHHHHHSS-------HHHHHHHHHHHHHHHHHHHHHTT--TTSS-HHHHHHHHHHHHHHHHHHHTTT---HHHHHHHHHHHHHHHHT--HHHHHHHHHTTTT-HHHHHHHHHHHHHHHHHHHHSS--GGGSHHHHHHHHHT-

Sequence (193 aa):
MEISLAVLLALMAYRMYTLARLRPFRSTSAFTPASVELAAASFPAAEATRDAYQRVTAGQSRKRVRANDLVTQLHIFSSIQLTDVRHHGLTLRDAAPTLKSLAVAYFYGAACGLAFGHVKEREKILEAAIKVIQHALDIGDIVIEQMLSDLTTSSSLLHCYRNGLEGAEHWQQHRFVPETQSLYASLTANALL